Protein AF-A0A931KFH0-F1 (afdb_monomer)

Solvent-accessible surface area (backbone atoms only — not comparable to full-atom values): 10648 Å² total; per-residue (Å²): 113,69,72,59,52,60,48,45,52,54,51,49,54,45,44,49,57,44,17,77,75,34,98,80,42,40,36,33,32,40,60,45,12,66,77,70,76,52,53,40,66,62,36,46,60,45,48,56,56,32,39,77,69,59,47,28,46,70,52,97,61,68,84,91,53,82,85,51,58,78,41,40,30,31,50,40,87,51,63,52,63,64,88,90,62,88,76,62,76,66,31,34,53,80,64,18,35,25,29,63,43,76,80,75,45,82,45,79,34,64,58,85,83,56,81,87,88,73,87,81,73,67,88,70,47,47,72,51,68,49,88,93,70,42,38,34,31,29,44,68,90,54,76,47,91,62,44,64,60,39,36,72,74,58,40,59,75,46,45,54,48,50,55,53,47,41,57,74,75,36,57,69,66,46,49,59,60,66,74,77,112

Foldseek 3Di:
DVVLVVVLVLLLVLQCVVLVPDPNSKDFLLSSCVVVVHDSVSSLVSVVVCVVVQQKDFDPDDPVDRGDRPTIMHGRLCPQADPPDDWDFAWADQNWGFTQGNVRAGDTHHCVVDDDPDPDDDPQWDWDADPVRGITIHHPVQPDPCLNVCVVVPVPVSVVVVVVCCVVRPVVVVVVVVVVD

Secondary structure (DSSP, 8-state):
-HHHHHHHHHHHHHHHHHHHHSTTS-EEHHHHHHHHTS-HHHHHHHHHHHHTTTSEEETT--TTSPP-TT-EEEETTTTT--TT----EEEEETTEEEEE-TTS-EEEE-GGG---S--PPPTT-EEEE-GGG-EEEE-TTT-STTHHHHHHTT-HHHHHHHHHHHHHH-HHHHHHHHS--

Sequence (181 aa):
MLEHIEFQDRILAMARNLSLVSDDECFSSSEVAVNLGITDQEVLCALARLEETDWVVRFESDWSIPATGKTRWVVMEHARLTIGKRYEVLAIENDLYRILDDSDDPVLYDPSCFKIIDDSRPSFWICRTVEDGVLYCEPPEWARDCFFEKYHDGVESVRDQFWKDLRKHYPFTWSERLKQR

Nearest PDB structures (foldseek):
  7wze-assembly1_A  TM=7.779E-01  e=5.166E-02  Bacillus subtilis subsp. subtilis str. 168
  5f7q-assembly1_J  TM=6.133E-01  e=5.166E-02  Listeria monocytogenes EGD-e
  5f7q-assembly1_C  TM=5.531E-01  e=7.453E-02  Listeria monocytogenes EGD-e
  6xjf-assembly3_C  TM=6.007E-01  e=1.460E-01  Pyrococcus furiosus DSM 3638
  8clj-assembly1_A  TM=7.202E-01  e=9.703E-01  Homo sapiens

pLDDT: mean 87.54, std 10.25, range [41.25, 97.75]

Radius of gyration: 18.53 Å; Cα contacts (8 Å, |Δi|>4): 212; chains: 1; bounding box: 38×38×50 Å

Mean predicted aligned error: 10.5 Å

Structure (mmCIF, N/CA/C/O backbone):
data_AF-A0A931KFH0-F1
#
_entry.id   AF-A0A931KFH0-F1
#
loop_
_atom_site.group_PDB
_atom_site.id
_atom_site.type_symbol
_atom_site.label_atom_id
_atom_site.label_alt_id
_atom_site.label_comp_id
_atom_site.label_asym_id
_atom_site.label_entity_id
_atom_site.label_seq_id
_atom_site.pdbx_PDB_ins_code
_atom_site.Cartn_x
_atom_site.Cartn_y
_atom_site.Cartn_z
_atom_site.occupancy
_atom_site.B_iso_or_equiv
_atom_site.auth_seq_id
_atom_site.auth_comp_id
_atom_site.auth_asym_id
_atom_site.auth_atom_id
_atom_site.pdbx_PDB_model_num
ATOM 1 N N . MET A 1 1 ? 11.497 -6.507 24.772 1.00 51.88 1 MET A N 1
ATOM 2 C CA . MET A 1 1 ? 11.405 -5.945 23.405 1.00 51.88 1 MET A CA 1
ATOM 3 C C . MET A 1 1 ? 10.353 -6.688 22.588 1.00 51.88 1 MET A C 1
ATOM 5 O O . MET A 1 1 ? 9.477 -6.024 22.067 1.00 51.88 1 MET A O 1
ATOM 9 N N . LEU A 1 2 ? 10.366 -8.029 22.579 1.00 41.25 2 LEU A N 1
ATOM 10 C CA . LEU A 1 2 ? 9.351 -8.864 21.910 1.00 41.25 2 LEU A CA 1
ATOM 11 C C . LEU A 1 2 ? 7.911 -8.651 22.425 1.00 41.25 2 LEU A C 1
ATOM 13 O O . LEU A 1 2 ? 7.016 -8.452 21.617 1.00 41.25 2 LEU A O 1
ATOM 17 N N . GLU A 1 3 ? 7.693 -8.558 23.745 1.00 58.44 3 GLU A N 1
ATOM 18 C CA . GLU A 1 3 ? 6.344 -8.322 24.312 1.00 58.44 3 GLU A CA 1
ATOM 19 C C . GLU A 1 3 ? 5.706 -6.985 23.888 1.00 58.44 3 GLU A C 1
ATOM 21 O O . GLU A 1 3 ? 4.486 -6.863 23.848 1.00 58.44 3 GLU A O 1
ATOM 26 N N . HIS A 1 4 ? 6.514 -5.966 23.569 1.00 59.88 4 HIS A N 1
ATOM 27 C CA . HIS A 1 4 ? 5.996 -4.658 23.150 1.00 59.88 4 HIS A CA 1
ATOM 28 C C . HIS A 1 4 ? 5.547 -4.644 21.687 1.00 59.88 4 HIS A C 1
ATOM 30 O O . HIS A 1 4 ? 4.589 -3.942 21.372 1.00 59.88 4 HIS A O 1
ATOM 36 N N . ILE A 1 5 ? 6.205 -5.432 20.831 1.00 59.75 5 ILE A N 1
ATOM 37 C CA . ILE A 1 5 ? 5.839 -5.592 19.418 1.00 59.75 5 ILE A CA 1
ATOM 38 C C . ILE A 1 5 ? 4.509 -6.349 19.331 1.00 59.75 5 ILE A C 1
ATOM 40 O O . ILE A 1 5 ? 3.548 -5.824 18.781 1.00 59.75 5 ILE A O 1
ATOM 44 N N . GLU A 1 6 ? 4.387 -7.486 20.028 1.00 74.69 6 GLU A N 1
ATOM 45 C CA . GLU A 1 6 ? 3.126 -8.246 20.082 1.00 74.69 6 GLU A CA 1
ATOM 46 C C . GLU A 1 6 ? 1.957 -7.418 20.646 1.00 74.69 6 GLU A C 1
ATOM 48 O O . GLU A 1 6 ? 0.798 -7.606 20.270 1.00 74.69 6 GLU A O 1
ATOM 53 N N . PHE A 1 7 ? 2.236 -6.482 21.557 1.00 79.44 7 PHE A N 1
ATOM 54 C CA . PHE A 1 7 ? 1.220 -5.590 22.109 1.00 79.44 7 PHE A CA 1
ATOM 55 C C . PHE A 1 7 ? 0.730 -4.548 21.093 1.00 79.44 7 PHE A C 1
ATOM 57 O O . PHE A 1 7 ? -0.479 -4.328 20.983 1.00 79.44 7 PHE A O 1
ATOM 64 N N . GLN A 1 8 ? 1.642 -3.929 20.338 1.00 81.38 8 GLN A N 1
ATOM 65 C CA . GLN A 1 8 ? 1.285 -2.989 19.272 1.00 81.38 8 GLN A CA 1
ATOM 66 C C . GLN A 1 8 ? 0.527 -3.689 18.144 1.00 81.38 8 GLN A C 1
ATOM 68 O O . GLN A 1 8 ? -0.505 -3.174 17.721 1.00 81.38 8 GLN A O 1
ATOM 73 N N . ASP A 1 9 ? 0.949 -4.891 17.751 1.00 80.31 9 ASP A N 1
ATOM 74 C CA . ASP A 1 9 ? 0.279 -5.686 16.718 1.00 80.31 9 ASP A CA 1
ATOM 75 C C . ASP A 1 9 ? -1.162 -6.029 17.107 1.00 80.31 9 ASP A C 1
ATOM 77 O O . ASP A 1 9 ? -2.079 -5.936 16.291 1.00 80.31 9 ASP A O 1
ATOM 81 N N . ARG A 1 10 ? -1.404 -6.369 18.380 1.00 88.19 10 ARG A N 1
ATOM 82 C CA . ARG A 1 10 ? -2.761 -6.626 18.892 1.00 88.19 10 ARG A CA 1
ATOM 83 C C . ARG A 1 10 ? -3.645 -5.383 18.865 1.00 88.19 10 ARG A C 1
ATOM 85 O O . ARG A 1 10 ? -4.828 -5.489 18.537 1.00 88.19 10 ARG A O 1
ATOM 92 N N . ILE A 1 11 ? -3.095 -4.224 19.226 1.00 91.00 11 ILE A N 1
ATOM 93 C CA . ILE A 1 11 ? -3.817 -2.946 19.180 1.00 91.00 11 ILE A CA 1
ATOM 94 C C . ILE A 1 11 ? -4.131 -2.567 17.740 1.00 91.00 11 ILE A C 1
ATOM 96 O O . ILE A 1 11 ? -5.273 -2.228 17.442 1.00 91.00 11 ILE A O 1
ATOM 100 N N . LEU A 1 12 ? -3.152 -2.684 16.849 1.00 86.38 12 LEU A N 1
ATOM 101 C CA . LEU A 1 12 ? -3.308 -2.379 15.439 1.00 86.38 12 LEU A CA 1
ATOM 102 C C . LEU A 1 12 ? -4.321 -3.318 14.773 1.00 86.38 12 LEU A C 1
ATOM 104 O O . LEU A 1 12 ? -5.230 -2.850 14.098 1.00 86.38 12 LEU A O 1
ATOM 108 N N . ALA A 1 13 ? -4.257 -4.6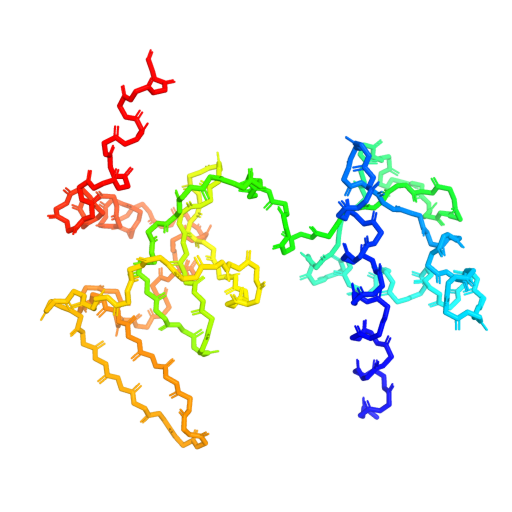27 15.035 1.00 84.00 13 ALA A N 1
ATOM 109 C CA . ALA A 1 13 ? -5.242 -5.587 14.537 1.00 84.00 13 ALA A CA 1
ATOM 110 C C . ALA A 1 13 ? -6.671 -5.253 14.999 1.00 84.00 13 ALA A C 1
ATOM 112 O O . ALA A 1 13 ? -7.621 -5.368 14.224 1.00 84.00 13 ALA A O 1
ATOM 113 N N . MET A 1 14 ? -6.838 -4.805 16.248 1.00 92.06 14 MET A N 1
ATOM 114 C CA . MET A 1 14 ? -8.138 -4.349 16.743 1.00 92.06 14 MET A CA 1
ATOM 115 C C . MET A 1 14 ? -8.583 -3.042 16.080 1.00 92.06 14 MET A C 1
ATOM 117 O O . MET A 1 14 ? -9.735 -2.930 15.670 1.00 92.06 14 MET A O 1
ATOM 121 N N . ALA A 1 15 ? -7.678 -2.074 15.950 1.00 89.12 15 ALA A N 1
ATOM 122 C CA . ALA A 1 15 ? -7.936 -0.809 15.275 1.00 89.12 15 ALA A CA 1
ATOM 123 C C . ALA A 1 15 ? -8.394 -1.027 13.824 1.00 89.12 15 ALA A C 1
ATOM 125 O O . ALA A 1 15 ? -9.409 -0.465 13.426 1.00 89.12 15 ALA A O 1
ATOM 126 N N . ARG A 1 16 ? -7.731 -1.925 13.078 1.00 84.12 16 ARG A N 1
ATOM 127 C CA . ARG A 1 16 ? -8.136 -2.333 11.721 1.00 84.12 16 ARG A CA 1
ATOM 128 C C . ARG A 1 16 ? -9.570 -2.860 11.701 1.00 84.12 16 ARG A C 1
ATOM 130 O O . ARG A 1 16 ? -10.387 -2.395 10.914 1.00 84.12 16 ARG A O 1
ATOM 137 N N . ASN A 1 17 ? -9.904 -3.786 12.603 1.00 83.88 17 ASN A N 1
ATOM 138 C CA . ASN A 1 17 ? -11.257 -4.346 12.684 1.00 83.88 17 ASN A CA 1
ATOM 139 C C . ASN A 1 17 ? -12.317 -3.279 12.980 1.00 83.88 17 ASN A C 1
ATOM 141 O O . ASN A 1 17 ? -13.393 -3.321 12.392 1.00 83.88 17 ASN A O 1
ATOM 145 N N . LEU A 1 18 ? -12.021 -2.337 13.880 1.00 87.50 18 LEU A N 1
ATOM 146 C CA . LEU A 1 18 ? -12.935 -1.249 14.230 1.00 87.50 18 LEU A CA 1
ATOM 147 C C . LEU A 1 18 ? -13.112 -0.257 13.076 1.00 87.50 18 LEU A C 1
ATOM 149 O O . LEU A 1 18 ? -14.245 0.114 12.780 1.00 87.50 18 LEU A O 1
ATOM 153 N N . SER A 1 19 ? -12.029 0.108 12.387 1.00 83.44 19 SER A N 1
ATOM 154 C CA . SER A 1 19 ? -12.088 0.942 11.182 1.00 83.44 19 SER A CA 1
ATOM 155 C C . SER A 1 19 ? -12.941 0.301 10.085 1.00 83.44 19 SER A C 1
ATOM 157 O O . SER A 1 19 ? -13.759 0.986 9.485 1.00 83.44 19 SER A O 1
ATOM 159 N N . LEU A 1 20 ? -12.829 -1.014 9.861 1.00 76.38 20 LEU A N 1
ATOM 160 C CA . LEU A 1 20 ? -13.594 -1.725 8.823 1.00 76.38 20 LEU A CA 1
ATOM 161 C C . LEU A 1 20 ? -15.111 -1.773 9.068 1.00 76.38 20 LEU A C 1
ATOM 163 O O . LEU A 1 20 ? -15.869 -1.998 8.126 1.00 76.38 20 LEU A O 1
ATOM 167 N N . VAL A 1 21 ? -15.560 -1.630 10.318 1.00 78.19 21 VAL A N 1
ATOM 168 C CA . VAL A 1 21 ? -16.990 -1.676 10.678 1.00 78.19 21 VAL A CA 1
ATOM 169 C C . VAL A 1 21 ? -17.589 -0.295 10.941 1.00 78.19 21 VAL A C 1
ATOM 171 O O . VAL A 1 21 ? -18.776 -0.210 11.256 1.00 78.19 21 VAL A O 1
ATOM 174 N N . SER A 1 22 ? -16.789 0.769 10.845 1.00 82.19 22 SER A N 1
ATOM 175 C CA . SER A 1 22 ? -17.228 2.142 11.086 1.00 82.19 22 SER A CA 1
ATOM 176 C C . SER A 1 22 ? -17.577 2.861 9.784 1.00 82.19 22 SER A C 1
ATOM 178 O O . SER A 1 22 ? -16.877 2.712 8.788 1.00 82.19 22 SER A O 1
ATOM 180 N N . ASP A 1 23 ? -18.634 3.678 9.800 1.00 78.62 23 ASP A N 1
ATOM 181 C CA . ASP A 1 23 ? -19.088 4.436 8.622 1.00 78.62 23 ASP A CA 1
ATOM 182 C C . ASP A 1 23 ? -18.090 5.528 8.186 1.00 78.62 23 ASP A C 1
ATOM 184 O O . ASP A 1 23 ? -18.092 5.939 7.028 1.00 78.62 23 ASP A O 1
ATOM 188 N N . ASP A 1 24 ? -17.261 6.021 9.111 1.00 78.69 24 ASP A N 1
ATOM 189 C CA . ASP A 1 24 ? -16.245 7.058 8.882 1.00 78.69 24 ASP A CA 1
ATOM 190 C C . ASP A 1 24 ? -14.811 6.492 8.863 1.00 78.69 24 ASP A C 1
ATOM 192 O O . ASP A 1 24 ? 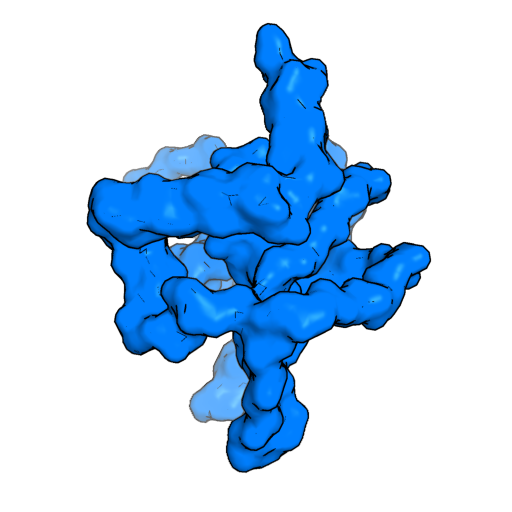-13.849 7.258 8.905 1.00 78.69 24 ASP A O 1
ATOM 196 N N . GLU A 1 25 ? -14.666 5.160 8.84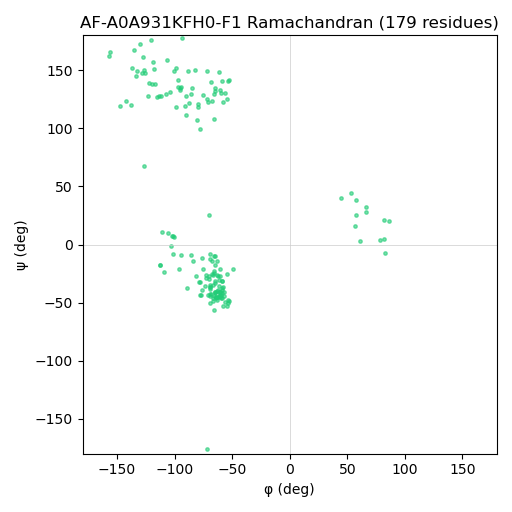0 1.00 83.69 25 GLU A N 1
ATOM 197 C CA . GLU A 1 25 ? -13.388 4.426 8.849 1.00 83.69 25 GLU A CA 1
ATOM 198 C C . GLU A 1 25 ? -12.464 4.761 10.041 1.00 83.69 25 GLU A C 1
ATOM 200 O O . GLU A 1 25 ? -11.278 4.411 10.061 1.00 83.69 25 GLU A O 1
ATOM 205 N N . CYS A 1 26 ? -13.008 5.397 11.082 1.00 89.06 26 CYS A N 1
ATOM 206 C CA . CYS A 1 26 ? -12.260 5.834 12.251 1.00 89.06 26 CYS A CA 1
ATOM 207 C C . CYS A 1 26 ? -12.549 4.962 13.481 1.00 89.06 26 CYS A C 1
ATOM 209 O O . CYS A 1 26 ? -13.607 4.347 13.630 1.00 89.06 26 CYS A O 1
ATOM 211 N N . PHE A 1 27 ? -11.632 4.994 14.443 1.00 92.56 27 PHE A N 1
ATOM 212 C CA . PHE A 1 27 ? -11.793 4.377 15.758 1.00 92.56 27 PHE A CA 1
ATOM 213 C C . PHE A 1 27 ? -11.319 5.323 16.865 1.00 92.56 27 PHE A C 1
ATOM 215 O O . PHE A 1 27 ? -10.672 6.339 16.622 1.00 92.56 27 PHE A O 1
ATOM 222 N N . SER A 1 28 ? -11.648 5.002 18.107 1.00 94.75 28 SER A N 1
ATOM 223 C CA . SER A 1 28 ? -11.141 5.673 19.301 1.00 94.75 28 SER A CA 1
ATOM 224 C C . SER A 1 28 ? -10.360 4.702 20.182 1.00 94.75 28 SER A C 1
ATOM 226 O O . SER A 1 28 ? -10.572 3.486 20.145 1.00 94.75 28 SER A O 1
ATOM 228 N N . SER A 1 29 ? -9.466 5.226 21.023 1.00 94.38 29 SER A N 1
ATOM 229 C CA . SER A 1 29 ? -8.721 4.382 21.966 1.00 94.38 29 SER A CA 1
ATOM 230 C C . SER A 1 29 ? -9.645 3.665 22.952 1.00 94.38 29 SER A C 1
ATOM 232 O O . SER A 1 29 ? -9.364 2.533 23.342 1.00 94.38 29 SER A O 1
ATOM 234 N N . SER A 1 30 ? -10.787 4.273 23.288 1.00 93.75 30 SER A N 1
ATOM 235 C CA . SER A 1 30 ? -11.761 3.685 24.204 1.00 93.75 30 SER A CA 1
ATOM 236 C C . SER A 1 30 ? -12.461 2.468 23.596 1.00 93.75 30 SER A C 1
ATOM 238 O O . SER A 1 30 ? -12.687 1.483 24.296 1.00 93.75 30 SER A O 1
ATOM 240 N N . GLU A 1 31 ? -12.752 2.482 22.294 1.00 94.62 31 GLU A N 1
ATOM 241 C CA . GLU A 1 31 ? -13.326 1.325 21.593 1.00 94.62 31 GLU A CA 1
ATOM 242 C C . GLU A 1 31 ? -12.343 0.149 21.552 1.00 94.62 31 GLU A C 1
ATOM 244 O O . GLU A 1 31 ? -12.718 -0.989 21.850 1.00 94.62 31 GLU A O 1
ATOM 249 N N . VAL A 1 32 ? -11.070 0.420 21.254 1.00 95.25 32 VAL A N 1
ATOM 250 C CA . VAL A 1 32 ? -10.007 -0.597 21.270 1.00 95.25 32 VAL A CA 1
ATOM 251 C C . VAL A 1 32 ? -9.830 -1.170 22.679 1.00 95.25 32 VAL A C 1
ATOM 253 O O . VAL A 1 32 ? -9.772 -2.389 22.847 1.00 95.25 32 VAL A O 1
ATOM 256 N N . ALA A 1 33 ? -9.794 -0.307 23.699 1.00 95.19 33 ALA A N 1
ATOM 257 C CA . ALA A 1 33 ? -9.630 -0.695 25.097 1.00 95.19 33 ALA A CA 1
ATOM 258 C C . ALA A 1 33 ? -10.747 -1.639 25.564 1.00 95.19 33 ALA A C 1
ATOM 260 O O . ALA A 1 33 ? -10.466 -2.690 26.145 1.00 95.19 33 ALA A O 1
ATOM 261 N N . VAL A 1 34 ? -12.005 -1.312 25.240 1.00 95.19 34 VAL A N 1
ATOM 262 C CA . VAL A 1 34 ? -13.174 -2.151 25.551 1.00 95.19 34 VAL A CA 1
ATOM 263 C C . VAL A 1 34 ? -13.068 -3.525 24.889 1.00 95.19 34 VAL A C 1
ATOM 265 O O . VAL A 1 34 ? -13.307 -4.533 25.551 1.00 95.19 34 VAL A O 1
ATOM 268 N N . ASN A 1 35 ? -12.682 -3.585 23.612 1.00 94.06 35 ASN A N 1
ATOM 269 C CA . ASN A 1 35 ? -12.610 -4.853 22.881 1.00 94.06 35 ASN A CA 1
ATOM 270 C C . ASN A 1 35 ? -11.432 -5.739 23.314 1.00 94.06 35 ASN A C 1
ATOM 272 O O . ASN A 1 35 ? -11.521 -6.963 23.231 1.00 94.06 35 ASN A O 1
ATOM 276 N N . LEU A 1 36 ? -10.334 -5.144 23.783 1.00 93.25 36 LEU A N 1
ATOM 277 C CA . LEU A 1 36 ? -9.151 -5.881 24.236 1.00 93.25 36 LEU A CA 1
ATOM 278 C C . LEU A 1 36 ? -9.123 -6.145 25.748 1.00 93.25 36 LEU A C 1
ATOM 280 O O . LEU A 1 36 ? -8.265 -6.901 26.205 1.00 93.25 36 LEU A O 1
ATOM 284 N N . GLY A 1 37 ? -10.041 -5.554 26.521 1.00 94.06 37 GLY A N 1
ATOM 285 C CA . GLY A 1 37 ? -10.075 -5.684 27.979 1.00 94.06 37 GLY A CA 1
ATOM 286 C C . GLY A 1 37 ? -8.876 -5.031 28.676 1.00 94.06 37 GLY A C 1
ATOM 287 O O . GLY A 1 37 ? -8.419 -5.536 29.700 1.00 94.06 37 GLY A O 1
ATOM 288 N N . ILE A 1 38 ? -8.357 -3.938 28.110 1.00 94.69 38 ILE A N 1
ATOM 289 C CA . ILE A 1 38 ? -7.212 -3.163 28.624 1.00 94.69 38 ILE A CA 1
ATOM 290 C C . ILE A 1 38 ? -7.630 -1.717 28.911 1.00 94.69 38 ILE A C 1
ATOM 292 O O . ILE A 1 38 ? -8.774 -1.335 28.663 1.00 94.69 38 ILE A O 1
ATOM 296 N N . THR A 1 39 ? -6.737 -0.898 29.466 1.00 95.38 39 THR A N 1
ATOM 297 C CA . THR A 1 39 ? -7.064 0.498 29.782 1.00 95.38 39 THR A CA 1
ATOM 298 C C . THR A 1 39 ? -6.933 1.421 28.568 1.00 95.38 39 THR A C 1
ATOM 300 O O . THR A 1 39 ? -6.085 1.230 27.698 1.00 95.38 39 THR A O 1
ATOM 303 N N . ASP A 1 40 ? -7.740 2.485 28.543 1.00 93.88 40 ASP A N 1
ATOM 304 C CA . ASP A 1 40 ? -7.671 3.537 27.515 1.00 93.88 40 ASP A CA 1
ATOM 305 C C . ASP A 1 40 ? -6.279 4.194 27.457 1.00 93.88 40 ASP A C 1
ATOM 307 O O . ASP A 1 40 ? -5.758 4.471 26.380 1.00 93.88 40 ASP A O 1
ATOM 311 N N . GLN A 1 41 ? -5.627 4.359 28.614 1.00 93.19 41 GLN A N 1
ATOM 312 C CA . GLN A 1 41 ? -4.279 4.919 28.708 1.00 93.19 41 GLN A CA 1
ATOM 313 C C . GLN A 1 41 ? -3.226 4.023 28.041 1.00 93.19 41 GLN A C 1
ATOM 315 O O . GLN A 1 41 ? -2.327 4.531 27.372 1.00 93.19 41 GLN A O 1
ATOM 320 N N . GLU A 1 42 ? -3.325 2.700 28.206 1.00 93.00 42 GLU A N 1
ATOM 321 C CA . GLU A 1 42 ? -2.424 1.751 27.543 1.00 93.00 42 GLU A CA 1
ATOM 322 C C . GLU A 1 42 ? -2.573 1.816 26.021 1.00 93.00 42 GLU A C 1
ATOM 324 O O . GLU A 1 42 ? -1.566 1.815 25.307 1.00 93.00 42 GLU A O 1
ATOM 329 N N . VAL A 1 43 ? -3.809 1.952 25.530 1.00 95.44 43 VAL A N 1
ATOM 330 C CA . VAL A 1 43 ? -4.081 2.124 24.100 1.00 95.44 43 VAL A CA 1
ATOM 331 C C . VAL A 1 43 ? -3.538 3.455 23.590 1.00 95.44 43 VAL A C 1
ATOM 333 O O . VAL A 1 43 ? -2.815 3.459 22.599 1.00 95.44 43 VAL A O 1
ATOM 336 N N . LEU A 1 44 ? -3.810 4.576 24.266 1.00 94.12 44 LEU A N 1
ATOM 337 C CA . LEU A 1 44 ? -3.292 5.892 23.869 1.00 94.12 44 LEU A CA 1
ATOM 338 C C . LEU A 1 44 ? -1.761 5.910 23.799 1.00 94.12 44 LEU A C 1
ATOM 340 O O . LEU A 1 44 ? -1.194 6.454 22.855 1.00 94.12 44 LEU A O 1
ATOM 344 N N . CYS A 1 45 ? -1.080 5.273 24.756 1.00 91.62 45 CYS A N 1
ATOM 345 C CA . CYS A 1 45 ? 0.376 5.143 24.726 1.00 91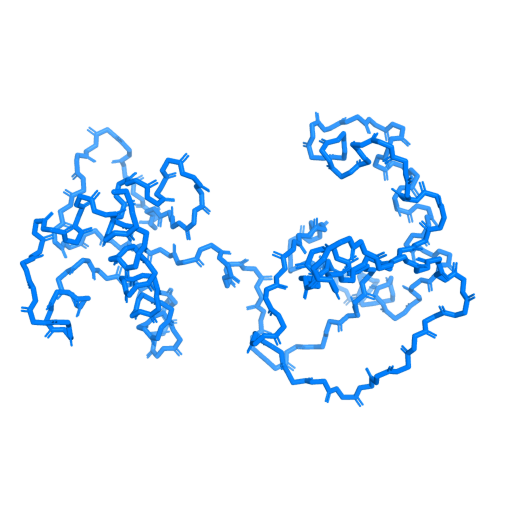.62 45 CYS A CA 1
ATOM 346 C C . CYS A 1 45 ? 0.880 4.300 23.545 1.00 91.62 45 CYS A C 1
ATOM 348 O O . CYS A 1 45 ? 1.995 4.523 23.077 1.00 91.62 45 CYS A O 1
ATOM 350 N N . ALA A 1 46 ? 0.115 3.312 23.081 1.00 91.06 46 ALA A N 1
ATOM 351 C CA . ALA A 1 46 ? 0.467 2.546 21.889 1.00 91.06 46 ALA A CA 1
ATOM 352 C C . ALA A 1 46 ? 0.175 3.325 20.601 1.00 91.06 46 ALA A C 1
ATOM 354 O O . ALA A 1 46 ? 1.034 3.360 19.726 1.00 91.06 46 ALA A O 1
ATOM 355 N N . LEU A 1 47 ? -0.980 3.994 20.512 1.00 91.88 47 LEU A N 1
ATOM 356 C CA . LEU A 1 47 ? -1.366 4.808 19.357 1.00 91.88 47 LEU A CA 1
ATOM 357 C C . LEU A 1 47 ? -0.414 5.981 19.140 1.00 91.88 47 LEU A C 1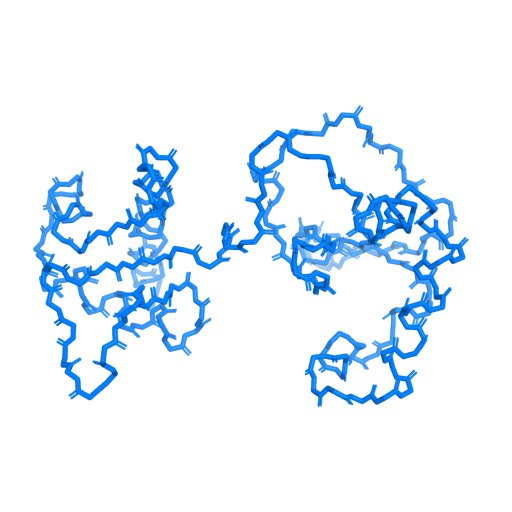
ATOM 359 O O . LEU A 1 47 ? -0.036 6.224 18.008 1.00 91.88 47 LEU A O 1
ATOM 363 N N . ALA A 1 48 ? 0.058 6.639 20.203 1.00 88.88 48 ALA A N 1
ATOM 364 C CA . ALA A 1 48 ? 1.074 7.686 20.081 1.00 88.88 48 ALA A CA 1
ATOM 365 C C . ALA A 1 48 ? 2.376 7.172 19.435 1.00 88.88 48 ALA A C 1
ATOM 367 O O . ALA A 1 48 ? 2.981 7.867 18.630 1.00 88.88 48 ALA A O 1
ATOM 368 N N . ARG A 1 49 ? 2.789 5.934 19.739 1.00 87.12 49 ARG A N 1
ATOM 369 C CA . ARG A 1 49 ? 3.970 5.314 19.111 1.00 87.12 49 ARG A CA 1
ATOM 370 C C . ARG A 1 49 ? 3.710 4.885 17.669 1.00 87.12 49 ARG A C 1
ATOM 372 O O . ARG A 1 49 ? 4.615 4.951 16.855 1.00 87.12 49 ARG A O 1
ATOM 379 N N . LEU A 1 50 ? 2.498 4.414 17.375 1.00 86.19 50 LEU A N 1
ATOM 380 C CA . LEU A 1 50 ? 2.078 4.065 16.014 1.00 86.19 50 LEU A CA 1
ATOM 381 C C . LEU A 1 50 ? 1.915 5.319 15.137 1.00 86.19 50 LEU A C 1
ATOM 383 O O . LEU A 1 50 ? 2.128 5.254 13.935 1.00 86.19 50 LEU A O 1
ATOM 387 N N . GLU A 1 51 ? 1.563 6.457 15.734 1.00 87.75 51 GLU A N 1
ATOM 388 C CA . GLU A 1 51 ? 1.501 7.772 15.089 1.00 87.75 51 GLU A CA 1
ATOM 389 C C . GLU A 1 51 ? 2.893 8.303 14.739 1.00 87.75 51 GLU A C 1
ATOM 391 O O . GLU A 1 51 ? 3.081 8.831 13.651 1.00 87.75 51 GLU A O 1
ATOM 396 N N . GLU A 1 52 ? 3.897 8.093 15.598 1.00 82.19 52 GLU A N 1
ATOM 397 C CA . GLU A 1 52 ? 5.303 8.417 15.289 1.00 82.19 52 GLU A CA 1
ATOM 398 C C . GLU A 1 52 ? 5.849 7.654 14.071 1.00 82.19 52 GLU A C 1
ATOM 400 O O . GLU A 1 52 ? 6.843 8.074 13.478 1.00 82.19 52 GLU A O 1
ATOM 405 N N . THR A 1 53 ? 5.222 6.532 13.711 1.00 75.81 53 THR A N 1
ATOM 406 C CA . THR A 1 53 ? 5.608 5.688 12.577 1.00 75.81 53 THR A CA 1
ATOM 407 C C . THR A 1 53 ? 4.599 5.721 11.426 1.00 75.81 53 THR A C 1
ATOM 409 O O . THR A 1 53 ? 4.713 4.902 10.518 1.00 75.81 53 THR A O 1
ATOM 412 N N . ASP A 1 54 ? 3.625 6.638 11.456 1.00 80.38 54 ASP A N 1
ATOM 413 C CA . ASP A 1 54 ? 2.566 6.794 10.446 1.00 80.38 54 ASP A CA 1
ATOM 414 C C . ASP A 1 54 ? 1.693 5.540 10.223 1.00 80.38 54 ASP A C 1
ATOM 416 O O . ASP A 1 54 ? 1.093 5.365 9.167 1.00 80.38 54 ASP A O 1
ATOM 420 N N . TRP A 1 55 ? 1.566 4.657 11.217 1.00 81.12 55 TRP A N 1
ATOM 421 C CA . TRP A 1 55 ? 0.644 3.508 11.157 1.00 81.12 55 TRP A CA 1
ATOM 422 C C . TRP A 1 55 ? -0.790 3.899 11.502 1.00 81.12 55 TRP A C 1
ATOM 424 O O . TRP A 1 55 ? -1.748 3.272 11.045 1.00 81.12 55 TRP A O 1
ATOM 434 N N . VAL A 1 56 ? -0.946 4.947 12.307 1.00 87.38 56 VAL A N 1
ATOM 435 C CA . VAL A 1 56 ? -2.231 5.577 12.605 1.00 87.38 56 VAL A CA 1
ATOM 436 C C . VAL A 1 56 ? -2.079 7.089 12.569 1.00 87.38 56 VAL A C 1
ATOM 438 O O . VAL A 1 56 ? -1.015 7.611 12.881 1.00 87.38 56 VAL A O 1
ATOM 441 N N . VAL A 1 57 ? -3.151 7.804 12.250 1.00 87.69 57 VAL A N 1
ATOM 442 C CA . VAL A 1 57 ? -3.183 9.271 12.330 1.00 87.69 57 VAL A CA 1
ATOM 443 C C . VAL A 1 57 ? -4.444 9.734 13.030 1.00 87.69 57 VAL A C 1
ATOM 445 O O . VAL A 1 57 ? -5.492 9.093 12.932 1.00 87.69 57 VAL A O 1
ATOM 448 N N . ARG A 1 58 ? -4.372 10.869 13.725 1.00 89.25 58 ARG A N 1
ATOM 449 C CA . ARG A 1 58 ? -5.567 11.506 14.280 1.00 89.25 58 ARG A CA 1
ATOM 450 C C . ARG A 1 58 ? -6.405 12.131 13.168 1.00 89.25 58 ARG A C 1
ATOM 452 O O . ARG A 1 58 ? -5.930 12.980 12.414 1.00 89.25 58 ARG A O 1
ATOM 459 N N . PHE A 1 59 ? -7.673 11.748 13.111 1.00 83.38 59 PHE A N 1
ATOM 460 C CA . PHE A 1 59 ? -8.651 12.288 12.178 1.00 83.38 59 PHE A CA 1
ATOM 461 C C . PHE A 1 59 ? -9.099 13.688 12.613 1.00 83.38 59 PHE A C 1
ATOM 463 O O . PHE A 1 59 ? -9.482 13.878 13.768 1.00 83.38 59 PHE A O 1
ATOM 470 N N . GLU A 1 60 ? -9.033 14.659 11.693 1.00 72.00 60 GLU A N 1
ATOM 471 C CA . GLU A 1 60 ? -9.503 16.048 11.873 1.00 72.00 60 GLU A CA 1
ATOM 472 C C . GLU A 1 60 ? -9.109 16.692 13.220 1.00 72.00 60 GLU A C 1
ATOM 474 O O . GLU A 1 60 ? -9.896 17.396 13.855 1.00 72.00 60 GLU A O 1
ATOM 479 N N . SER A 1 61 ? -7.883 16.439 13.690 1.00 73.06 61 SER A N 1
ATOM 480 C CA . SER A 1 61 ? -7.465 16.870 15.027 1.00 73.06 61 SER A CA 1
ATOM 481 C C . SER A 1 61 ? -6.608 18.135 15.035 1.00 73.06 61 SER A C 1
ATOM 483 O O . SER A 1 61 ? -5.815 18.388 14.127 1.00 73.06 61 SER A O 1
ATOM 485 N N . ASP A 1 62 ? -6.738 18.906 16.116 1.00 79.94 62 ASP A N 1
ATOM 486 C CA . ASP A 1 62 ? -5.774 19.935 16.488 1.00 79.94 62 ASP A CA 1
ATOM 487 C C . ASP A 1 62 ? -4.575 19.279 17.191 1.00 79.94 62 ASP A C 1
ATOM 489 O O . ASP A 1 62 ? -4.657 18.847 18.343 1.00 79.94 62 ASP A O 1
ATOM 493 N N . TRP A 1 63 ? -3.448 19.223 16.483 1.00 74.31 63 TRP A N 1
ATOM 494 C CA . TRP A 1 63 ? -2.194 18.611 16.930 1.00 74.31 63 TRP A CA 1
ATOM 495 C C . TRP A 1 63 ? -1.564 19.292 18.152 1.00 74.31 63 TRP A C 1
ATOM 497 O O . TRP A 1 63 ? -0.679 18.717 18.784 1.00 74.31 63 TRP A O 1
ATOM 507 N N . SER A 1 64 ? -2.020 20.497 18.515 1.00 78.88 64 SER A N 1
ATOM 508 C CA . SER A 1 64 ? -1.596 21.170 19.746 1.00 78.88 64 SER A CA 1
ATOM 509 C C . SER A 1 64 ? -2.253 20.592 21.008 1.00 78.88 64 SER A C 1
ATOM 511 O O . SER A 1 64 ? -1.811 20.885 22.123 1.00 78.88 64 SER A O 1
ATOM 513 N N . ILE A 1 65 ? -3.278 19.745 20.850 1.00 81.50 65 ILE A N 1
ATOM 514 C CA . ILE A 1 65 ? -4.032 19.135 21.944 1.00 81.50 65 ILE A CA 1
ATOM 515 C C . ILE A 1 65 ? -3.605 17.664 22.114 1.00 81.50 65 ILE A C 1
ATOM 517 O O . ILE A 1 65 ? -3.564 16.908 21.138 1.00 81.50 65 ILE A O 1
ATOM 521 N N . PRO A 1 66 ? -3.302 17.206 23.346 1.00 85.56 66 PRO A N 1
ATOM 522 C CA . PRO A 1 66 ? -3.053 15.792 23.608 1.00 85.56 66 PRO A CA 1
ATOM 523 C C . PRO A 1 66 ? -4.255 14.923 23.224 1.00 85.56 66 PRO A C 1
ATOM 525 O O . PRO A 1 66 ? -5.403 15.289 23.485 1.00 85.56 66 PRO A O 1
ATOM 528 N N . ALA A 1 67 ? -3.993 13.750 22.645 1.00 85.56 67 ALA A N 1
ATOM 529 C CA . ALA A 1 67 ? -5.051 12.797 22.351 1.00 85.56 67 ALA A CA 1
ATOM 530 C C . ALA A 1 67 ? -5.757 12.328 23.632 1.00 85.56 67 ALA A C 1
ATOM 532 O O . ALA A 1 67 ? -5.164 12.230 24.707 1.00 85.56 67 ALA A O 1
ATOM 533 N N . THR A 1 68 ? -7.042 12.025 23.498 1.00 87.81 68 THR A N 1
ATOM 534 C CA . THR A 1 68 ? -7.908 11.551 24.581 1.00 87.81 68 THR A CA 1
ATOM 535 C C . THR A 1 68 ? -8.653 10.299 24.135 1.00 87.81 68 THR A C 1
ATOM 537 O O . THR A 1 68 ? -8.682 9.993 22.943 1.00 87.81 68 THR A O 1
ATOM 540 N N . GLY A 1 69 ? -9.369 9.656 25.062 1.00 82.06 69 GLY A N 1
ATOM 541 C CA . GLY A 1 69 ? -10.277 8.541 24.777 1.00 82.06 69 GLY A CA 1
ATOM 542 C C . GLY A 1 69 ? -11.279 8.770 23.639 1.00 82.06 69 GLY A C 1
ATOM 543 O O . GLY A 1 69 ? -11.797 7.817 23.069 1.00 82.06 69 GLY A O 1
ATOM 544 N N . LYS A 1 70 ? -11.560 10.035 23.299 1.00 84.75 70 LYS A N 1
ATOM 545 C CA . LYS A 1 70 ? -12.509 10.441 22.251 1.00 84.75 70 LYS A CA 1
ATOM 546 C C . LYS A 1 70 ? -11.851 10.850 20.938 1.00 84.75 70 LYS A C 1
ATOM 548 O O . LYS A 1 70 ? -12.565 11.116 19.975 1.00 84.75 70 LYS A O 1
ATOM 553 N N . THR A 1 71 ? -10.526 10.970 20.906 1.00 90.31 71 THR A N 1
ATOM 554 C CA . THR A 1 71 ? -9.806 11.296 19.676 1.00 90.31 71 THR A CA 1
ATOM 555 C C . THR A 1 71 ? -10.103 10.217 18.642 1.00 90.31 71 THR A C 1
ATOM 557 O O . THR A 1 71 ? -10.038 9.028 18.957 1.00 90.31 71 THR A O 1
ATOM 560 N N . ARG A 1 72 ? -10.480 10.644 17.434 1.00 92.00 72 ARG A N 1
ATOM 561 C CA . ARG A 1 72 ? -10.704 9.751 16.300 1.00 92.00 72 ARG A CA 1
ATOM 562 C C . ARG A 1 72 ? -9.367 9.490 15.622 1.00 92.00 72 ARG A C 1
ATOM 564 O O . ARG A 1 72 ? -8.580 10.413 15.426 1.00 92.00 72 ARG A O 1
ATOM 571 N N . TRP A 1 73 ? -9.119 8.233 15.304 1.00 91.00 73 TRP A N 1
ATOM 572 C CA . TRP A 1 73 ? -7.901 7.733 14.690 1.00 91.00 73 TRP A CA 1
ATOM 573 C C . TRP A 1 73 ? -8.261 6.962 13.426 1.00 91.00 73 TRP A C 1
ATOM 575 O O . TRP A 1 73 ? -9.303 6.312 13.385 1.00 91.00 73 TRP A O 1
ATOM 585 N N . VAL A 1 74 ? -7.383 7.001 12.432 1.00 86.31 74 VAL A N 1
ATOM 586 C CA . VAL A 1 74 ? -7.470 6.200 11.205 1.00 86.31 74 VAL A CA 1
ATOM 587 C C . VAL A 1 74 ? -6.265 5.279 11.156 1.00 86.31 74 VAL A C 1
ATOM 589 O O . VAL A 1 74 ? -5.159 5.720 11.467 1.00 86.31 74 VAL A O 1
ATOM 592 N N . VAL A 1 75 ? -6.458 4.018 10.764 1.00 85.00 75 VAL A N 1
ATOM 593 C CA . VAL A 1 75 ? -5.339 3.126 10.432 1.00 85.00 75 VAL A CA 1
ATOM 594 C C . VAL A 1 75 ? -4.849 3.446 9.023 1.00 85.00 75 VAL A C 1
ATOM 596 O O . VAL A 1 75 ? -5.599 3.336 8.054 1.00 85.00 75 VAL A O 1
ATOM 599 N N . MET A 1 76 ? -3.580 3.823 8.900 1.00 74.44 76 MET A N 1
ATOM 600 C CA . MET A 1 76 ? -3.004 4.288 7.635 1.00 74.44 76 MET A CA 1
ATOM 601 C C . MET A 1 76 ? -2.855 3.180 6.594 1.00 74.44 76 MET A C 1
ATOM 603 O O . MET A 1 76 ? -2.970 3.450 5.405 1.00 74.44 76 MET A O 1
ATOM 607 N N . GLU A 1 77 ? -2.708 1.924 7.015 1.00 64.19 77 GLU A N 1
ATOM 608 C CA . GLU A 1 77 ? -2.640 0.768 6.105 1.00 64.19 77 GLU A CA 1
ATOM 609 C C . GLU A 1 77 ? -3.939 0.500 5.333 1.00 64.19 77 GLU A C 1
ATOM 611 O O . GLU A 1 77 ? -3.959 -0.328 4.428 1.00 64.19 77 GLU A O 1
ATOM 616 N N . HIS A 1 78 ? -5.036 1.171 5.682 1.00 57.00 78 HIS A N 1
ATOM 617 C CA . HIS A 1 78 ? -6.271 1.167 4.895 1.00 57.00 78 HIS A CA 1
ATOM 618 C C . HIS A 1 78 ? -6.573 2.530 4.288 1.00 57.00 78 HIS A C 1
ATOM 620 O O . HIS A 1 78 ? -7.364 2.620 3.347 1.00 57.00 78 HIS A O 1
ATOM 626 N N . ALA A 1 79 ? -5.948 3.588 4.809 1.00 61.69 79 ALA A N 1
ATOM 627 C CA . ALA A 1 79 ? -6.160 4.923 4.306 1.00 61.69 79 ALA A CA 1
ATOM 628 C C . ALA A 1 79 ? -5.795 4.929 2.820 1.00 61.69 79 ALA A C 1
ATOM 630 O O . ALA A 1 79 ? -4.672 4.599 2.440 1.00 61.69 79 A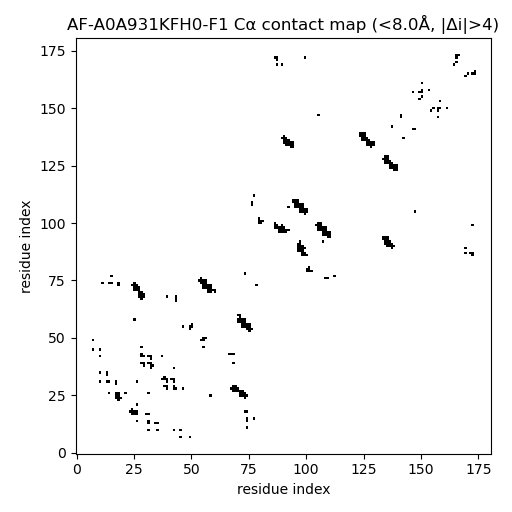LA A O 1
ATOM 631 N N . ARG A 1 80 ? -6.774 5.322 1.997 1.00 77.88 80 ARG A N 1
ATOM 632 C CA . ARG A 1 80 ? -6.683 5.449 0.532 1.00 77.88 80 ARG A CA 1
ATOM 633 C C . ARG A 1 80 ? -6.863 4.145 -0.252 1.00 77.88 80 ARG A C 1
ATOM 635 O O . ARG A 1 80 ? -6.499 4.104 -1.425 1.00 77.88 80 ARG A O 1
ATOM 642 N N . LEU A 1 81 ? -7.488 3.122 0.339 1.00 83.19 81 LEU A N 1
ATOM 643 C CA . LEU A 1 81 ? -8.065 2.000 -0.408 1.00 83.19 81 LEU A CA 1
ATOM 644 C C . LEU A 1 81 ? -9.593 1.968 -0.298 1.00 83.19 81 LEU A C 1
ATOM 646 O O . LEU A 1 81 ? -10.156 1.909 0.786 1.00 83.19 81 LEU A O 1
ATOM 650 N N . THR A 1 82 ? -10.270 1.906 -1.439 1.00 83.12 82 THR A N 1
ATOM 651 C CA . THR A 1 82 ? -11.718 1.743 -1.547 1.00 83.12 82 THR A CA 1
ATOM 652 C C . THR A 1 82 ? -12.082 0.258 -1.549 1.00 83.12 82 THR A C 1
ATOM 654 O O . THR A 1 82 ? -11.697 -0.495 -2.452 1.00 83.12 82 THR A O 1
ATOM 657 N N . ILE A 1 83 ? -12.909 -0.173 -0.591 1.00 81.19 83 ILE A N 1
ATOM 658 C CA . ILE A 1 83 ? -13.430 -1.547 -0.537 1.00 81.19 83 ILE A CA 1
ATOM 659 C C . ILE A 1 83 ? -14.150 -1.905 -1.847 1.00 81.19 83 ILE A C 1
ATOM 661 O O . ILE A 1 83 ? -15.018 -1.187 -2.340 1.00 81.19 83 ILE A O 1
ATOM 665 N N . GLY A 1 84 ? -13.795 -3.060 -2.414 1.00 84.38 84 GLY A N 1
ATOM 666 C CA . GLY A 1 84 ? -14.386 -3.576 -3.651 1.00 84.38 84 GLY A CA 1
ATOM 667 C C . GLY A 1 84 ? -13.790 -2.997 -4.939 1.00 84.38 84 GLY A C 1
ATOM 668 O O . GLY A 1 84 ? -14.087 -3.518 -6.020 1.00 84.38 84 GLY A O 1
ATOM 669 N N . LYS A 1 85 ? -12.918 -1.983 -4.854 1.00 88.75 85 LYS A N 1
ATOM 670 C CA . LYS A 1 85 ? -12.124 -1.518 -5.995 1.00 88.75 85 LYS A CA 1
ATOM 671 C C . LYS A 1 85 ? -11.034 -2.540 -6.331 1.00 88.75 85 LYS A C 1
ATOM 673 O O . LYS A 1 85 ? -10.558 -3.289 -5.481 1.00 88.75 85 LYS A O 1
ATOM 678 N N . ARG A 1 86 ? -10.674 -2.609 -7.614 1.00 92.56 86 ARG A N 1
ATOM 679 C CA . ARG A 1 86 ? -9.600 -3.479 -8.108 1.00 92.56 86 ARG A CA 1
ATOM 680 C C . ARG A 1 86 ? -8.306 -2.686 -8.194 1.00 92.56 86 ARG A C 1
ATOM 682 O O . ARG A 1 86 ? -8.298 -1.606 -8.781 1.00 92.56 86 ARG A O 1
ATOM 689 N N . TYR 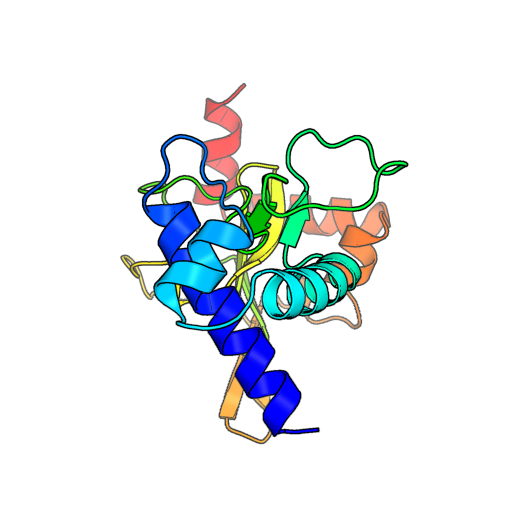A 1 87 ? -7.235 -3.276 -7.682 1.00 93.25 87 TYR A N 1
ATOM 690 C CA . TYR A 1 87 ? -5.884 -2.733 -7.730 1.00 93.25 87 TYR A CA 1
ATOM 691 C C . TYR A 1 87 ? -4.983 -3.704 -8.490 1.00 93.25 87 TYR A C 1
ATOM 693 O O . TYR A 1 87 ? -5.099 -4.919 -8.333 1.00 93.25 87 TYR A O 1
ATOM 701 N N . GLU A 1 88 ? -4.115 -3.169 -9.342 1.00 95.12 88 GLU A N 1
ATOM 702 C CA . GLU A 1 88 ? -3.065 -3.939 -10.009 1.00 95.12 88 GLU A CA 1
ATOM 703 C C . GLU A 1 88 ? -1.821 -3.903 -9.119 1.00 95.12 88 GLU A C 1
ATOM 705 O O . GLU A 1 88 ? -1.385 -2.824 -8.709 1.00 95.12 88 GLU A O 1
ATOM 710 N N . VAL A 1 89 ? -1.252 -5.070 -8.812 1.00 96.31 89 VAL A N 1
ATOM 711 C CA . VAL A 1 89 ? 0.014 -5.145 -8.075 1.00 96.31 89 VAL A CA 1
ATOM 712 C C . VAL A 1 89 ? 1.134 -4.675 -8.993 1.00 96.31 89 VAL A C 1
ATOM 714 O O . VAL A 1 89 ? 1.329 -5.216 -10.081 1.00 96.31 89 VAL A O 1
ATOM 717 N N . LEU A 1 90 ? 1.863 -3.650 -8.559 1.00 97.25 90 LEU A N 1
ATOM 718 C CA . LEU A 1 90 ? 2.956 -3.050 -9.311 1.00 97.25 90 LEU A CA 1
ATOM 719 C C . LEU A 1 90 ? 4.294 -3.727 -9.008 1.00 97.25 90 LEU A C 1
ATOM 721 O O . LEU A 1 90 ? 5.106 -3.894 -9.916 1.00 97.25 90 LEU A O 1
ATOM 725 N N . ALA A 1 91 ? 4.516 -4.124 -7.759 1.00 97.31 91 ALA A N 1
ATOM 726 C CA . ALA A 1 91 ? 5.689 -4.868 -7.313 1.00 97.31 91 ALA A CA 1
ATOM 727 C C . ALA A 1 91 ? 5.364 -5.652 -6.030 1.00 97.31 91 ALA A C 1
ATOM 729 O O . ALA A 1 91 ? 4.357 -5.389 -5.372 1.00 97.31 91 ALA A O 1
ATOM 730 N N . ILE A 1 92 ? 6.228 -6.597 -5.676 1.00 96.81 92 ILE A N 1
ATOM 731 C CA . ILE A 1 92 ? 6.246 -7.293 -4.391 1.00 96.81 92 ILE A CA 1
ATOM 732 C C . ILE A 1 92 ? 7.551 -6.923 -3.697 1.00 96.81 92 ILE A C 1
ATOM 734 O O . ILE A 1 92 ? 8.621 -7.081 -4.286 1.00 96.81 92 ILE A O 1
ATOM 738 N N . GLU A 1 93 ? 7.461 -6.450 -2.462 1.00 94.25 93 GLU A N 1
ATOM 739 C CA . GLU A 1 93 ? 8.612 -6.067 -1.653 1.00 94.25 93 GLU A CA 1
ATOM 740 C C . GLU A 1 93 ? 8.407 -6.565 -0.230 1.00 94.25 93 GLU A C 1
ATOM 742 O O . GLU A 1 93 ? 7.436 -6.189 0.420 1.00 94.25 93 GLU A O 1
ATOM 747 N N . ASN A 1 94 ? 9.310 -7.421 0.247 1.00 92.62 94 ASN A N 1
ATOM 748 C CA . ASN A 1 94 ? 9.178 -8.050 1.558 1.00 92.62 94 ASN A CA 1
ATOM 749 C C . ASN A 1 94 ? 7.815 -8.752 1.750 1.00 92.62 94 ASN A C 1
ATOM 751 O O . ASN A 1 94 ? 7.144 -8.550 2.757 1.00 92.62 94 ASN A O 1
ATOM 755 N N . ASP A 1 95 ? 7.371 -9.498 0.732 1.00 92.75 95 ASP A N 1
ATOM 756 C CA . ASP A 1 95 ? 6.046 -10.142 0.656 1.00 92.75 95 ASP A CA 1
ATOM 757 C C . ASP A 1 95 ? 4.826 -9.191 0.697 1.00 92.75 95 ASP A C 1
ATOM 759 O O . ASP A 1 95 ? 3.686 -9.649 0.605 1.00 92.75 95 ASP A O 1
ATOM 763 N N . LEU A 1 96 ? 5.038 -7.871 0.741 1.00 92.44 96 LEU A N 1
ATOM 764 C CA . LEU A 1 96 ? 3.991 -6.854 0.645 1.00 92.44 96 LEU A CA 1
ATOM 765 C C . LEU A 1 96 ? 3.716 -6.486 -0.813 1.00 92.44 96 LEU A C 1
ATOM 767 O O . LEU A 1 96 ? 4.608 -6.507 -1.663 1.00 92.44 96 LEU A O 1
ATOM 771 N N . TYR A 1 97 ? 2.477 -6.104 -1.108 1.00 95.25 97 TYR A N 1
ATOM 772 C CA . TYR A 1 97 ? 2.081 -5.642 -2.433 1.00 95.25 97 TYR A CA 1
ATOM 773 C C . TYR A 1 97 ? 2.245 -4.139 -2.545 1.00 95.25 97 TYR A C 1
ATOM 775 O O . TYR A 1 97 ? 1.566 -3.375 -1.864 1.00 95.25 97 TYR A O 1
ATOM 783 N N . ARG A 1 98 ? 3.097 -3.705 -3.473 1.00 95.56 98 ARG A N 1
ATOM 784 C CA . ARG A 1 98 ? 3.113 -2.314 -3.902 1.00 95.56 98 ARG A CA 1
ATOM 785 C C . ARG A 1 98 ? 1.982 -2.087 -4.883 1.00 95.56 98 ARG A C 1
ATOM 787 O O . ARG A 1 98 ? 1.976 -2.677 -5.964 1.00 95.56 98 ARG A O 1
ATOM 794 N N . ILE A 1 99 ? 1.057 -1.210 -4.534 1.00 94.38 99 ILE A N 1
ATOM 795 C CA . ILE A 1 99 ? -0.038 -0.787 -5.406 1.00 94.38 99 ILE A CA 1
ATOM 796 C C . ILE A 1 99 ? -0.067 0.730 -5.490 1.00 94.38 99 ILE A C 1
ATOM 798 O O . ILE A 1 99 ? 0.510 1.420 -4.656 1.00 94.38 99 ILE A O 1
ATOM 802 N N . LEU A 1 100 ? -0.739 1.240 -6.514 1.00 93.75 100 LEU A N 1
ATOM 803 C CA . LEU A 1 100 ? -1.052 2.657 -6.610 1.00 93.75 100 LEU A CA 1
ATOM 804 C C . LEU A 1 100 ? -2.408 2.887 -5.943 1.00 93.75 100 LEU A C 1
ATOM 806 O O . LEU A 1 100 ? -3.422 2.392 -6.448 1.00 93.75 100 LEU A O 1
ATOM 810 N N . ASP A 1 101 ? -2.400 3.579 -4.810 1.00 90.25 101 ASP A N 1
ATOM 811 C CA . ASP A 1 101 ? -3.584 3.803 -3.981 1.00 90.25 101 ASP A CA 1
ATOM 812 C C . ASP A 1 101 ? -4.576 4.802 -4.623 1.00 90.25 101 ASP A C 1
ATOM 814 O O . ASP A 1 101 ? -4.408 5.262 -5.761 1.00 90.25 101 ASP A O 1
ATOM 818 N N . ASP A 1 102 ? -5.651 5.139 -3.910 1.00 87.50 102 ASP A N 1
ATOM 819 C CA . ASP A 1 102 ? -6.676 6.078 -4.383 1.00 87.50 102 ASP A CA 1
ATOM 820 C C . ASP A 1 102 ? -6.195 7.535 -4.468 1.00 87.50 102 ASP A C 1
ATOM 822 O O . ASP A 1 102 ? -6.901 8.376 -5.024 1.00 87.50 102 ASP A O 1
ATOM 826 N N . SER A 1 103 ? -5.000 7.834 -3.958 1.00 85.00 103 SER A N 1
ATOM 827 C CA . SER A 1 103 ? -4.348 9.142 -4.038 1.00 85.00 103 SER A CA 1
ATOM 828 C C . SER A 1 103 ? -3.259 9.231 -5.106 1.00 85.00 103 SER A C 1
ATOM 830 O O . SER A 1 103 ? -2.577 10.253 -5.186 1.00 85.00 103 SER A O 1
ATOM 832 N N . ASP A 1 104 ? -3.115 8.192 -5.933 1.00 89.75 104 ASP A N 1
ATOM 833 C CA . ASP A 1 104 ? -2.047 8.074 -6.924 1.00 89.75 104 ASP A CA 1
ATOM 834 C C . ASP A 1 104 ? -0.633 7.943 -6.319 1.00 89.75 104 ASP A C 1
ATOM 836 O O . ASP A 1 104 ? 0.354 8.287 -6.978 1.00 89.75 104 ASP A O 1
ATOM 840 N N . ASP A 1 105 ? -0.510 7.384 -5.108 1.00 90.56 105 ASP A N 1
ATOM 841 C CA . ASP A 1 105 ? 0.781 7.130 -4.453 1.00 90.56 105 ASP A CA 1
ATOM 842 C C . ASP A 1 105 ? 1.141 5.623 -4.417 1.00 90.56 105 ASP A C 1
ATOM 844 O O . ASP A 1 105 ? 0.287 4.791 -4.089 1.00 90.56 105 ASP A O 1
ATOM 848 N N . PRO A 1 106 ? 2.358 5.211 -4.841 1.00 93.94 106 PRO A N 1
ATOM 849 C CA . PRO A 1 106 ? 2.783 3.816 -4.812 1.00 93.94 106 PRO A CA 1
ATOM 850 C C . PRO A 1 106 ? 3.201 3.394 -3.397 1.00 93.94 106 PRO A C 1
ATOM 852 O O . PRO A 1 106 ? 4.342 3.614 -2.981 1.00 93.94 106 PRO A O 1
ATOM 855 N N . VAL A 1 107 ? 2.305 2.715 -2.687 1.00 90.50 107 VAL A N 1
ATOM 856 C CA . VAL A 1 107 ? 2.458 2.329 -1.274 1.00 90.50 107 VAL A CA 1
ATOM 857 C C . VAL A 1 107 ? 2.453 0.803 -1.126 1.00 90.50 107 VAL A C 1
ATOM 859 O O . VAL A 1 107 ? 1.887 0.091 -1.959 1.00 90.50 107 VAL A O 1
ATOM 862 N N . LEU A 1 108 ? 3.136 0.296 -0.094 1.00 90.75 108 LEU A N 1
ATOM 863 C CA . LEU A 1 108 ? 3.141 -1.122 0.272 1.00 90.75 108 LEU A CA 1
ATOM 864 C C . LEU A 1 108 ? 1.946 -1.442 1.168 1.00 90.75 108 LEU A C 1
ATOM 866 O O . LEU A 1 108 ? 1.740 -0.787 2.184 1.00 90.75 108 LEU A O 1
ATOM 870 N N . TYR A 1 109 ? 1.209 -2.486 0.810 1.00 88.31 109 TYR A N 1
ATO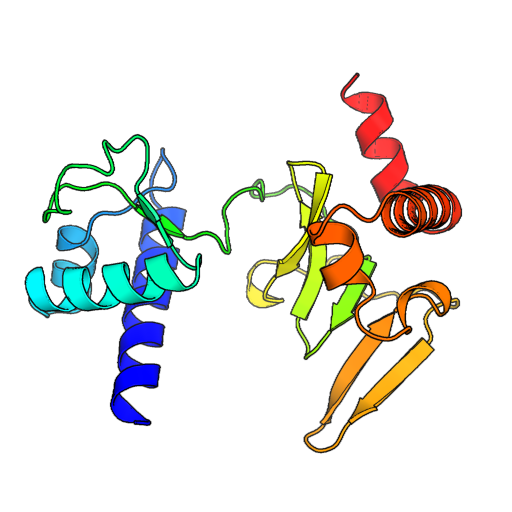M 871 C CA . TYR A 1 109 ? 0.077 -2.991 1.571 1.00 88.31 109 TYR A CA 1
ATOM 872 C C . TYR A 1 109 ? 0.214 -4.490 1.815 1.00 88.31 109 TYR A C 1
ATOM 874 O O . TYR A 1 109 ? 0.730 -5.236 0.977 1.00 88.31 109 TYR A O 1
ATOM 882 N N . ASP A 1 110 ? -0.292 -4.937 2.961 1.00 88.12 110 ASP A N 1
ATOM 883 C CA . ASP A 1 110 ? -0.341 -6.353 3.301 1.00 88.12 110 ASP A CA 1
ATOM 884 C C . ASP A 1 110 ? -1.284 -7.110 2.338 1.00 88.12 110 ASP A C 1
ATOM 886 O O . ASP A 1 110 ? -2.399 -6.640 2.070 1.00 88.12 110 ASP A O 1
ATOM 890 N N . PRO A 1 111 ? -0.890 -8.288 1.812 1.00 89.69 111 PRO A N 1
ATOM 891 C CA . PRO A 1 111 ? -1.749 -9.098 0.949 1.00 89.69 111 PRO A CA 1
ATOM 892 C C . PRO A 1 111 ? -3.122 -9.438 1.554 1.00 89.69 111 PRO A C 1
ATOM 894 O O . PRO A 1 111 ? -4.076 -9.649 0.805 1.00 89.69 111 PRO A O 1
ATOM 897 N N . SER A 1 112 ? -3.254 -9.466 2.886 1.00 84.88 112 SER A N 1
ATOM 898 C CA . SER A 1 112 ? -4.518 -9.713 3.596 1.00 84.88 112 SER A CA 1
ATOM 899 C C . SER A 1 112 ? -5.582 -8.632 3.378 1.00 84.88 112 SER A C 1
ATOM 901 O O . SER A 1 112 ? -6.769 -8.914 3.554 1.00 84.88 112 SER A O 1
ATOM 903 N N . CYS A 1 113 ? -5.201 -7.438 2.909 1.00 84.31 113 CYS A N 1
ATOM 904 C CA . CYS A 1 113 ? -6.142 -6.400 2.486 1.00 84.31 113 CYS A CA 1
ATOM 905 C C . CYS A 1 113 ? -6.894 -6.764 1.193 1.00 84.31 113 CYS A C 1
ATOM 907 O O . CYS A 1 113 ? -7.869 -6.097 0.838 1.00 84.31 113 CYS A O 1
ATOM 909 N N . PHE A 1 114 ? -6.468 -7.808 0.471 1.00 90.50 114 PHE A N 1
ATOM 910 C CA . PHE A 1 114 ? -6.953 -8.095 -0.873 1.00 90.50 114 PHE A CA 1
ATOM 911 C C . PHE A 1 114 ? -7.470 -9.519 -1.040 1.00 90.50 114 PHE A C 1
ATOM 913 O O . PHE A 1 114 ? -6.983 -10.496 -0.476 1.00 90.50 114 PHE A O 1
ATOM 920 N N . LYS A 1 115 ? -8.437 -9.644 -1.947 1.00 94.31 115 LYS A N 1
ATOM 921 C CA . LYS A 1 115 ? -8.779 -10.914 -2.576 1.00 94.31 115 LYS A CA 1
ATOM 922 C C . LYS A 1 115 ? -8.110 -10.972 -3.945 1.00 94.31 115 LYS A C 1
ATOM 924 O O . LYS A 1 115 ? -8.455 -10.184 -4.823 1.00 94.31 115 LYS A O 1
ATOM 929 N N . ILE A 1 116 ? -7.218 -11.940 -4.144 1.00 95.19 116 ILE A N 1
ATOM 930 C CA . ILE A 1 116 ? -6.579 -12.174 -5.444 1.00 95.19 116 ILE A CA 1
ATOM 931 C C . ILE A 1 116 ? -7.637 -12.674 -6.436 1.00 95.19 116 ILE A C 1
ATOM 933 O O . ILE A 1 116 ? -8.331 -13.662 -6.183 1.00 95.19 116 ILE A O 1
ATOM 937 N N . ILE A 1 117 ? -7.783 -11.963 -7.555 1.00 94.94 117 ILE A N 1
ATOM 938 C CA . ILE A 1 117 ? -8.693 -12.321 -8.658 1.00 94.94 117 ILE A CA 1
ATOM 939 C C . ILE A 1 117 ? -7.950 -12.712 -9.942 1.00 94.94 117 ILE A C 1
ATOM 941 O O . ILE A 1 117 ? -8.552 -13.330 -10.815 1.00 94.94 117 ILE A O 1
ATOM 945 N N . ASP A 1 118 ? -6.670 -12.354 -10.039 1.00 94.19 118 ASP A N 1
ATOM 946 C CA . ASP A 1 118 ? -5.734 -12.705 -11.106 1.00 94.19 118 ASP A CA 1
ATOM 947 C C . ASP A 1 118 ? -4.345 -12.816 -10.459 1.00 94.19 118 ASP A C 1
ATOM 949 O O . ASP A 1 118 ? -3.885 -11.863 -9.830 1.00 94.19 118 ASP A O 1
ATOM 953 N N . ASP A 1 119 ? -3.731 -13.997 -10.531 1.00 94.06 119 ASP A N 1
ATOM 954 C CA . ASP A 1 119 ? -2.416 -14.303 -9.956 1.00 94.06 119 ASP A CA 1
ATOM 955 C C . ASP A 1 119 ? -1.297 -14.310 -11.013 1.00 94.06 119 ASP A C 1
ATOM 957 O O . ASP A 1 119 ? -0.149 -14.675 -10.724 1.00 94.06 119 ASP A O 1
ATOM 961 N N . SER A 1 120 ? -1.611 -13.903 -12.248 1.00 93.44 120 SER A N 1
ATOM 962 C CA . SER A 1 120 ? -0.631 -13.832 -13.319 1.00 93.44 120 SER A CA 1
ATOM 963 C C . SER A 1 120 ? 0.427 -12.773 -13.012 1.00 93.44 120 SER A C 1
ATOM 965 O O . SER A 1 120 ? 0.146 -11.627 -12.662 1.00 93.44 120 SER A O 1
ATOM 967 N N . ARG A 1 121 ? 1.694 -13.176 -13.137 1.00 90.81 121 ARG A N 1
ATOM 968 C CA . ARG A 1 121 ? 2.831 -12.277 -12.938 1.00 90.81 121 ARG A CA 1
ATOM 969 C C . ARG A 1 121 ? 3.295 -11.710 -14.274 1.00 90.81 121 ARG A C 1
ATOM 971 O O . ARG A 1 121 ? 3.470 -12.486 -15.221 1.00 90.81 121 ARG A O 1
ATOM 978 N N . PRO A 1 122 ? 3.561 -10.397 -14.360 1.00 94.50 122 PRO A N 1
ATOM 979 C CA . PRO A 1 122 ? 4.098 -9.818 -15.575 1.00 94.50 122 PRO A CA 1
ATOM 980 C C . PRO A 1 122 ? 5.456 -10.421 -15.943 1.00 94.50 122 PRO A C 1
ATOM 982 O O . PRO A 1 122 ? 6.365 -10.506 -15.121 1.00 94.50 122 PRO A O 1
ATOM 985 N N . SER A 1 123 ? 5.629 -10.801 -17.210 1.00 95.38 123 SER A N 1
ATOM 986 C CA . SER A 1 123 ? 6.863 -11.446 -17.686 1.00 95.38 123 SER A CA 1
ATOM 987 C C . SER A 1 123 ? 8.090 -10.531 -17.672 1.00 95.38 123 SER A C 1
ATOM 989 O O . SER A 1 123 ? 9.205 -11.005 -17.866 1.00 95.38 123 SER A O 1
ATOM 991 N N . PHE A 1 124 ? 7.884 -9.219 -17.526 1.00 95.81 124 PHE A N 1
ATOM 992 C CA . PHE A 1 124 ? 8.961 -8.236 -17.426 1.00 95.81 124 PHE A CA 1
ATOM 993 C C . PHE A 1 124 ? 9.475 -8.063 -15.994 1.00 95.81 124 PHE A C 1
ATOM 995 O O . PHE A 1 124 ? 10.481 -7.385 -15.815 1.00 95.81 124 PHE A O 1
ATOM 1002 N N . TRP A 1 125 ? 8.814 -8.643 -14.987 1.00 97.25 125 TRP A N 1
ATOM 1003 C CA . TRP A 1 125 ? 9.326 -8.609 -13.623 1.00 97.25 125 TRP A CA 1
ATOM 1004 C C . TRP A 1 125 ? 10.588 -9.445 -13.494 1.00 97.25 125 TRP A C 1
ATOM 1006 O O . TRP A 1 125 ? 10.680 -10.562 -14.009 1.00 97.25 125 TRP A O 1
ATOM 1016 N N . ILE A 1 126 ? 11.536 -8.914 -12.735 1.00 96.69 126 ILE A N 1
ATOM 1017 C CA . ILE A 1 126 ? 12.620 -9.699 -12.169 1.00 96.69 126 ILE A CA 1
ATOM 1018 C C . ILE A 1 126 ? 12.240 -10.058 -10.739 1.00 96.69 126 ILE A C 1
ATOM 1020 O O . ILE A 1 126 ? 11.729 -9.221 -10.000 1.00 96.69 126 ILE A O 1
ATOM 1024 N N . CYS A 1 127 ? 12.463 -11.313 -10.362 1.00 95.44 127 CYS A N 1
ATOM 1025 C CA . CYS A 1 127 ? 12.145 -11.809 -9.031 1.00 95.44 127 CYS A CA 1
ATOM 1026 C C . CYS A 1 127 ? 13.395 -12.368 -8.362 1.00 95.44 127 CYS A C 1
ATOM 1028 O O . CYS A 1 127 ? 14.175 -13.089 -8.990 1.00 95.44 127 CYS A O 1
ATOM 1030 N N . ARG A 1 128 ? 13.549 -12.077 -7.074 1.00 94.12 128 ARG A N 1
ATOM 1031 C CA . ARG A 1 128 ? 14.568 -12.660 -6.206 1.00 94.12 128 ARG A CA 1
ATOM 1032 C C . ARG A 1 128 ? 13.932 -13.087 -4.891 1.00 94.12 128 ARG A C 1
ATOM 1034 O O . ARG A 1 128 ? 13.034 -12.424 -4.382 1.00 94.12 128 ARG A O 1
ATOM 1041 N N . THR A 1 129 ? 14.436 -14.181 -4.345 1.00 93.44 129 THR A N 1
ATOM 1042 C CA . THR A 1 129 ? 14.110 -14.634 -2.995 1.00 93.44 129 THR A CA 1
ATOM 1043 C C . THR A 1 129 ? 15.365 -14.470 -2.158 1.00 93.44 129 THR A C 1
ATOM 1045 O O . THR A 1 129 ? 16.437 -14.905 -2.587 1.00 93.44 129 THR A O 1
ATOM 1048 N N . VAL A 1 130 ? 15.253 -13.794 -1.019 1.00 87.06 130 VAL A N 1
ATOM 1049 C CA . VAL A 1 130 ? 16.382 -13.583 -0.100 1.00 87.06 130 VAL A CA 1
ATOM 1050 C C . VAL A 1 130 ? 16.411 -14.668 0.981 1.00 87.06 130 VAL A C 1
ATOM 1052 O O . VAL A 1 130 ? 15.566 -15.569 0.992 1.00 87.06 130 VAL A O 1
ATOM 1055 N N . GLU A 1 131 ? 17.418 -14.625 1.857 1.00 76.31 131 GLU A N 1
ATOM 1056 C CA . GLU A 1 131 ? 17.440 -15.473 3.054 1.00 76.31 131 GLU A CA 1
ATOM 1057 C C . GLU A 1 131 ? 16.121 -15.287 3.829 1.00 76.31 131 GLU A C 1
ATOM 1059 O O . GLU A 1 131 ? 15.550 -14.203 3.826 1.00 76.31 131 GLU A O 1
ATOM 1064 N N . ASP A 1 132 ? 15.594 -16.377 4.390 1.00 83.69 132 ASP A N 1
ATOM 1065 C CA . ASP A 1 132 ? 14.251 -16.489 4.994 1.00 83.69 132 ASP A CA 1
ATOM 1066 C C . ASP A 1 132 ? 13.061 -16.648 4.028 1.00 83.69 132 ASP A C 1
ATOM 1068 O O . ASP A 1 132 ? 11.922 -16.785 4.468 1.00 83.69 132 ASP A O 1
ATOM 1072 N N . GLY A 1 133 ? 13.300 -16.755 2.715 1.00 89.25 133 GLY A N 1
ATOM 1073 C CA . GLY A 1 133 ? 12.249 -17.111 1.749 1.00 89.25 133 GLY A CA 1
ATOM 1074 C C . GLY A 1 133 ? 11.362 -15.943 1.311 1.00 89.25 133 GLY A C 1
ATOM 1075 O O . GLY A 1 133 ? 10.436 -16.150 0.527 1.00 89.25 133 GLY A O 1
ATOM 1076 N N . VAL A 1 134 ? 11.690 -14.735 1.763 1.00 90.56 134 VAL A N 1
ATOM 1077 C CA . VAL A 1 134 ? 10.996 -13.487 1.444 1.00 90.56 134 VAL A CA 1
ATOM 1078 C C . VAL A 1 134 ? 11.131 -13.147 -0.041 1.00 90.56 134 VAL 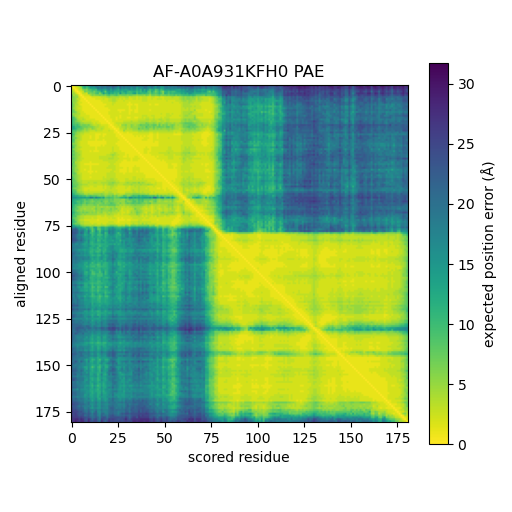A C 1
ATOM 1080 O O . VAL A 1 134 ? 12.235 -13.179 -0.606 1.00 90.56 134 VAL A O 1
ATOM 1083 N N . LEU A 1 135 ? 10.011 -12.803 -0.684 1.00 93.50 135 LEU A N 1
ATOM 1084 C CA . LEU A 1 135 ? 9.947 -12.506 -2.111 1.00 93.50 135 LEU A CA 1
ATOM 1085 C C . LEU A 1 135 ? 10.077 -11.008 -2.409 1.00 93.50 135 LEU A C 1
ATOM 1087 O O . LEU A 1 135 ? 9.402 -10.162 -1.824 1.00 93.50 135 LEU A O 1
ATOM 1091 N N . TYR A 1 136 ? 10.887 -10.709 -3.423 1.00 95.25 136 TYR A N 1
ATOM 1092 C CA . TYR A 1 136 ? 10.921 -9.423 -4.111 1.00 95.25 136 TYR A CA 1
ATOM 1093 C C . TYR A 1 136 ? 10.677 -9.659 -5.599 1.00 95.25 136 TYR A C 1
ATOM 1095 O O . TYR A 1 136 ? 11.367 -10.477 -6.210 1.00 95.25 136 TYR A O 1
ATOM 1103 N N . CYS A 1 137 ? 9.716 -8.956 -6.191 1.00 96.94 137 CYS A N 1
ATOM 1104 C CA . CYS A 1 137 ? 9.426 -9.008 -7.622 1.00 96.94 137 CYS A CA 1
ATOM 1105 C C . CYS A 1 137 ? 9.050 -7.623 -8.134 1.00 96.94 137 CYS A C 1
ATOM 1107 O O . CYS A 1 137 ? 8.087 -7.036 -7.657 1.00 96.94 137 CYS A O 1
ATOM 1109 N N . GLU A 1 138 ? 9.752 -7.112 -9.134 1.00 96.88 138 GLU A N 1
ATOM 1110 C CA . GLU A 1 138 ? 9.547 -5.739 -9.599 1.00 96.88 138 GLU A CA 1
ATOM 1111 C C . GLU A 1 138 ? 10.023 -5.552 -11.047 1.00 96.88 138 GLU A C 1
ATOM 1113 O O . GLU A 1 138 ? 10.787 -6.377 -11.565 1.00 96.88 138 GLU A O 1
ATOM 1118 N N . PRO A 1 139 ? 9.592 -4.483 -11.739 1.00 96.94 139 PRO A N 1
ATOM 1119 C CA . PRO A 1 139 ? 10.237 -4.036 -12.966 1.00 96.94 139 PRO A CA 1
ATOM 1120 C C . PRO A 1 139 ? 11.742 -3.815 -12.757 1.00 96.94 139 PRO A C 1
ATOM 1122 O O . PRO A 1 139 ? 12.148 -3.254 -11.736 1.00 96.94 139 PRO A O 1
ATOM 1125 N N . PRO A 1 140 ? 12.594 -4.186 -13.727 1.00 96.19 140 PRO A N 1
ATOM 1126 C CA . PRO A 1 140 ? 14.039 -4.026 -13.599 1.00 96.19 140 PRO A CA 1
ATOM 1127 C C . PRO A 1 140 ? 14.462 -2.561 -13.423 1.00 96.19 140 PRO A C 1
ATOM 1129 O O . PRO A 1 140 ? 15.486 -2.291 -12.801 1.00 96.19 140 PRO A O 1
ATOM 1132 N N . GLU A 1 141 ? 13.680 -1.607 -13.934 1.00 95.75 141 GLU A N 1
ATOM 1133 C CA . GLU A 1 141 ? 13.903 -0.172 -13.747 1.00 95.75 141 GLU A CA 1
ATOM 1134 C C . GLU A 1 141 ? 13.746 0.279 -12.282 1.00 95.75 141 GLU A C 1
ATOM 1136 O O . GLU A 1 141 ? 14.314 1.307 -11.893 1.00 95.75 141 GLU A O 1
ATOM 1141 N N . TRP A 1 142 ? 12.985 -0.473 -11.477 1.00 96.81 142 TRP A N 1
ATOM 1142 C CA . TRP A 1 142 ? 12.673 -0.153 -10.081 1.00 96.81 142 TRP A CA 1
ATOM 1143 C C . TRP A 1 142 ? 13.595 -0.855 -9.083 1.00 96.81 142 TRP A C 1
ATOM 1145 O O . TRP A 1 142 ? 13.837 -0.304 -8.015 1.00 96.81 142 TRP A O 1
ATOM 1155 N N . ALA A 1 143 ? 14.246 -1.948 -9.494 1.00 93.62 143 ALA A N 1
ATOM 1156 C CA . ALA A 1 143 ? 15.186 -2.740 -8.693 1.00 93.62 143 ALA A CA 1
ATOM 1157 C C . ALA A 1 143 ? 16.538 -2.063 -8.373 1.00 93.62 143 ALA A C 1
ATOM 1159 O O . ALA A 1 143 ? 17.552 -2.736 -8.166 1.00 93.62 143 ALA A O 1
ATOM 1160 N N . ARG A 1 144 ? 16.579 -0.728 -8.369 1.00 90.62 144 ARG A N 1
ATOM 1161 C CA . ARG A 1 144 ? 17.746 0.087 -8.012 1.00 90.62 144 ARG A CA 1
ATOM 1162 C C . ARG A 1 144 ? 17.635 0.569 -6.572 1.00 90.62 144 ARG A C 1
ATOM 1164 O O . ARG A 1 144 ? 16.539 0.832 -6.085 1.00 90.62 144 ARG A O 1
ATOM 1171 N N . ASP A 1 145 ? 18.783 0.790 -5.943 1.00 88.38 145 ASP A N 1
ATOM 1172 C CA . ASP A 1 145 ? 18.845 1.218 -4.547 1.00 88.38 145 ASP A CA 1
ATOM 1173 C C . ASP A 1 145 ? 18.016 2.483 -4.286 1.00 88.38 145 ASP A C 1
ATOM 1175 O O . ASP A 1 145 ? 18.206 3.547 -4.910 1.00 88.38 145 ASP A O 1
ATOM 1179 N N . CYS A 1 146 ? 17.125 2.340 -3.310 1.00 89.19 146 CYS A N 1
ATOM 1180 C CA . CYS A 1 146 ? 16.240 3.369 -2.795 1.00 89.19 146 CYS A CA 1
ATOM 1181 C C . CYS A 1 146 ? 15.319 4.004 -3.859 1.00 89.19 146 CYS A C 1
ATOM 1183 O O . CYS A 1 146 ? 15.178 5.230 -3.890 1.00 89.19 146 CYS A O 1
ATOM 1185 N N . PHE A 1 147 ? 14.786 3.232 -4.823 1.00 96.50 147 PHE A N 1
ATOM 1186 C CA . PHE A 1 147 ? 13.920 3.795 -5.873 1.00 96.50 147 PHE A CA 1
ATOM 1187 C C . PHE A 1 147 ? 12.704 4.503 -5.270 1.00 96.50 147 PHE A C 1
ATOM 1189 O O . PHE A 1 147 ? 12.444 5.655 -5.617 1.00 96.50 147 PHE A O 1
ATOM 1196 N N . PHE A 1 148 ? 11.956 3.827 -4.397 1.00 94.94 148 PHE A N 1
ATOM 1197 C CA . PHE A 1 148 ? 10.690 4.348 -3.885 1.00 94.94 148 PHE A CA 1
ATOM 1198 C C . PHE A 1 148 ? 10.892 5.407 -2.804 1.00 94.94 148 PHE A C 1
ATOM 1200 O O . PHE A 1 148 ? 10.177 6.398 -2.798 1.00 94.94 148 PHE A O 1
ATOM 1207 N N . GLU A 1 149 ? 11.949 5.309 -2.007 1.00 92.31 149 GLU A N 1
ATOM 1208 C CA . GLU A 1 149 ? 12.362 6.354 -1.073 1.00 92.31 149 GLU A CA 1
ATOM 1209 C C . GLU A 1 149 ? 12.664 7.646 -1.834 1.00 92.31 149 GLU A C 1
ATOM 1211 O O . GLU A 1 149 ? 12.120 8.695 -1.514 1.00 92.31 149 GLU A O 1
ATOM 1216 N N . LYS A 1 150 ? 13.416 7.573 -2.942 1.00 93.94 150 LYS A N 1
ATOM 1217 C CA . LYS A 1 150 ? 13.654 8.746 -3.802 1.00 93.94 150 LYS A CA 1
ATOM 1218 C C . LYS A 1 150 ? 12.377 9.256 -4.475 1.00 93.94 150 LYS A C 1
ATOM 1220 O O . LYS A 1 150 ? 12.260 10.456 -4.731 1.00 93.94 150 LYS A O 1
ATOM 1225 N N . TYR A 1 151 ? 11.438 8.369 -4.808 1.00 96.19 151 TYR A N 1
ATOM 1226 C CA . TYR A 1 151 ? 10.127 8.764 -5.327 1.00 96.19 151 TYR A CA 1
ATOM 1227 C C . TYR A 1 151 ? 9.352 9.580 -4.277 1.00 96.19 151 TYR A C 1
ATOM 1229 O O . TYR A 1 151 ? 8.837 10.662 -4.588 1.00 96.19 151 TYR A O 1
ATOM 1237 N N . HIS A 1 152 ? 9.307 9.095 -3.035 1.00 88.62 152 HIS A N 1
ATOM 1238 C CA . HIS A 1 152 ? 8.616 9.730 -1.912 1.00 88.62 152 HIS A CA 1
ATOM 1239 C C . HIS A 1 152 ? 9.306 11.025 -1.464 1.00 88.62 152 HIS A C 1
ATOM 1241 O O . HIS A 1 152 ? 8.616 12.025 -1.272 1.00 88.62 152 HIS A O 1
ATOM 1247 N N . ASP A 1 153 ? 10.640 11.076 -1.497 1.00 91.25 153 ASP A N 1
ATOM 1248 C CA . ASP A 1 153 ? 11.460 12.281 -1.277 1.00 91.25 153 ASP A CA 1
ATOM 1249 C C . ASP A 1 153 ? 11.260 13.369 -2.349 1.00 91.25 153 ASP A C 1
ATOM 1251 O O . ASP A 1 153 ? 11.745 14.494 -2.218 1.00 91.25 153 ASP A O 1
ATOM 1255 N N . GLY A 1 154 ? 10.556 13.059 -3.441 1.00 92.12 154 GLY A N 1
ATOM 1256 C CA . GLY A 1 154 ? 10.226 14.041 -4.469 1.00 92.12 154 GLY A CA 1
ATOM 1257 C C . GLY A 1 154 ? 11.290 14.235 -5.540 1.00 92.12 154 GLY A C 1
ATOM 1258 O O . GLY A 1 154 ? 11.267 15.251 -6.235 1.00 92.12 154 GLY A O 1
ATOM 1259 N N . VAL A 1 155 ? 12.199 13.273 -5.726 1.00 96.44 155 VAL A N 1
ATOM 1260 C CA . VAL A 1 155 ? 13.201 13.343 -6.795 1.00 96.44 155 VAL A CA 1
ATOM 1261 C C . VAL A 1 155 ? 12.504 13.259 -8.159 1.00 96.44 155 VAL A C 1
ATOM 1263 O O . VAL A 1 155 ? 12.037 12.198 -8.575 1.00 96.44 155 VAL A O 1
ATOM 1266 N N . GLU A 1 156 ? 12.457 14.385 -8.874 1.00 97.50 156 GLU A N 1
ATOM 1267 C CA . GLU A 1 156 ? 11.691 14.566 -10.119 1.00 97.50 156 GLU A CA 1
ATOM 1268 C C . GLU A 1 156 ? 11.988 13.487 -11.170 1.00 97.50 156 GLU A C 1
ATOM 1270 O O . GLU A 1 156 ? 11.077 12.827 -11.659 1.00 97.50 156 GLU A O 1
ATOM 1275 N N . SER A 1 157 ? 13.267 13.204 -11.435 1.00 97.00 157 SER A N 1
ATOM 1276 C CA . SER A 1 157 ? 13.669 12.188 -12.419 1.00 97.00 157 SER A CA 1
ATOM 1277 C C . SER A 1 157 ? 13.225 10.766 -12.059 1.00 97.00 157 SER A C 1
ATOM 1279 O O . SER A 1 157 ? 13.048 9.926 -12.943 1.00 97.00 157 SER A O 1
ATOM 1281 N N . VAL A 1 158 ? 13.037 10.473 -10.769 1.00 97.38 158 VAL A N 1
ATOM 1282 C CA . VAL A 1 158 ? 12.515 9.187 -10.297 1.00 97.38 158 VAL A CA 1
ATOM 1283 C C . VAL A 1 158 ? 11.002 9.130 -10.476 1.00 97.38 158 VAL A C 1
ATOM 1285 O O . VAL A 1 158 ? 10.502 8.126 -10.983 1.00 97.38 158 VAL A O 1
ATOM 1288 N N . ARG A 1 159 ? 10.285 10.210 -10.141 1.00 97.50 159 ARG A N 1
ATOM 1289 C CA . ARG A 1 159 ? 8.835 10.321 -10.365 1.00 97.50 159 ARG A CA 1
ATOM 1290 C C . ARG A 1 159 ? 8.482 10.233 -11.848 1.00 97.50 159 ARG A C 1
ATOM 1292 O O . ARG A 1 159 ? 7.594 9.469 -12.216 1.00 97.50 159 ARG A O 1
ATOM 1299 N N . ASP A 1 160 ? 9.221 10.928 -12.705 1.00 97.69 160 ASP A N 1
ATOM 1300 C CA . ASP A 1 160 ? 9.037 10.867 -14.157 1.00 97.69 160 ASP A CA 1
ATOM 1301 C C . ASP A 1 160 ? 9.248 9.453 -14.702 1.00 97.69 160 ASP A C 1
ATOM 1303 O O . ASP A 1 160 ? 8.466 8.968 -15.526 1.00 97.69 160 ASP A O 1
ATOM 1307 N N . GLN A 1 161 ? 10.293 8.770 -14.224 1.00 97.75 161 GLN A N 1
ATOM 1308 C CA . GLN A 1 161 ? 10.569 7.390 -14.608 1.00 97.75 161 GLN A CA 1
ATOM 1309 C C . GLN A 1 161 ? 9.442 6.455 -14.151 1.00 97.75 161 GLN A C 1
ATOM 1311 O O . GLN A 1 161 ? 8.946 5.679 -14.966 1.00 97.75 161 GLN A O 1
ATOM 1316 N N . PHE A 1 162 ? 8.977 6.585 -12.903 1.00 97.38 162 PHE A N 1
ATOM 1317 C CA . PHE A 1 162 ? 7.848 5.814 -12.381 1.00 97.38 162 PHE A CA 1
ATOM 1318 C C . PHE A 1 162 ? 6.608 5.960 -13.269 1.00 97.38 162 PHE A C 1
ATOM 1320 O O . PHE A 1 162 ? 6.070 4.963 -13.745 1.00 97.38 162 PHE A O 1
ATOM 1327 N N . TRP A 1 163 ? 6.187 7.191 -13.568 1.00 96.00 163 TRP A N 1
ATOM 1328 C CA . TRP A 1 163 ? 4.988 7.431 -14.375 1.00 96.00 163 TRP A CA 1
ATOM 1329 C C . TRP A 1 163 ? 5.135 6.960 -15.825 1.00 96.00 163 TRP A C 1
ATOM 1331 O O . TRP A 1 163 ? 4.175 6.465 -16.427 1.00 96.00 163 TRP A O 1
ATOM 1341 N N . LYS A 1 164 ? 6.339 7.071 -16.395 1.00 96.50 164 LYS A N 1
ATOM 1342 C CA . LYS A 1 164 ? 6.653 6.537 -17.724 1.00 96.50 164 LYS A CA 1
ATOM 1343 C C . LYS A 1 164 ? 6.544 5.012 -17.760 1.00 96.50 164 LYS A C 1
ATOM 1345 O O . LYS A 1 164 ? 5.952 4.476 -18.701 1.00 96.50 164 LYS A O 1
ATOM 1350 N N . ASP A 1 165 ? 7.082 4.330 -16.754 1.00 96.31 165 ASP A N 1
ATOM 1351 C CA . ASP A 1 165 ? 7.028 2.872 -16.654 1.00 96.31 165 ASP A CA 1
ATOM 1352 C C . ASP A 1 165 ? 5.610 2.392 -16.369 1.00 96.31 165 ASP A C 1
ATOM 1354 O O . ASP A 1 165 ? 5.137 1.478 -17.043 1.00 96.31 165 ASP A O 1
ATOM 1358 N N . LEU A 1 166 ? 4.891 3.072 -15.471 1.00 95.81 166 LEU A N 1
ATOM 1359 C CA . LEU A 1 166 ? 3.495 2.785 -15.160 1.00 95.81 166 LEU A CA 1
ATOM 1360 C C . LEU A 1 166 ? 2.639 2.787 -16.432 1.00 95.81 166 LEU A C 1
ATOM 1362 O O . LEU A 1 166 ? 1.946 1.816 -16.731 1.00 95.81 166 LEU A O 1
ATOM 1366 N N . ARG A 1 167 ? 2.753 3.846 -17.242 1.00 94.38 167 ARG A N 1
ATOM 1367 C CA . ARG A 1 167 ? 2.035 3.967 -18.518 1.00 94.38 167 ARG A CA 1
ATOM 1368 C C . ARG A 1 167 ? 2.406 2.873 -19.523 1.00 94.38 167 ARG A C 1
ATOM 1370 O O . ARG A 1 167 ? 1.561 2.465 -20.317 1.00 94.38 167 ARG A O 1
ATOM 1377 N N . LYS A 1 168 ? 3.670 2.449 -19.544 1.00 94.38 168 LYS A N 1
ATOM 1378 C CA . LYS A 1 168 ? 4.190 1.448 -20.487 1.00 94.38 168 LYS A CA 1
ATOM 1379 C C . LYS A 1 168 ? 3.774 0.027 -20.107 1.00 94.38 168 LYS A C 1
ATOM 1381 O O . LYS A 1 168 ? 3.496 -0.771 -20.999 1.00 94.38 168 LYS A O 1
ATOM 1386 N N . HIS A 1 169 ? 3.767 -0.280 -18.814 1.00 94.12 169 HIS A N 1
ATOM 1387 C CA . HIS A 1 169 ? 3.713 -1.647 -18.304 1.00 94.12 169 HIS A CA 1
ATOM 1388 C C . HIS A 1 169 ? 2.385 -2.026 -17.641 1.00 94.12 169 HIS A C 1
ATOM 1390 O O . HIS A 1 169 ? 2.043 -3.205 -17.653 1.00 94.12 169 HIS A O 1
ATOM 1396 N N . TYR A 1 170 ? 1.616 -1.051 -17.149 1.00 93.06 170 TYR A N 1
ATOM 1397 C CA . TYR A 1 170 ? 0.400 -1.272 -16.355 1.00 93.06 170 TYR A CA 1
ATOM 1398 C C . TYR A 1 170 ? -0.795 -0.521 -16.970 1.00 93.06 170 TYR A C 1
ATOM 1400 O O . TYR A 1 170 ? -1.286 0.475 -16.424 1.00 93.06 170 TYR A O 1
ATOM 1408 N N . PRO A 1 171 ? -1.262 -0.933 -18.166 1.00 86.00 171 PRO A N 1
ATOM 1409 C CA . PRO A 1 171 ? -2.281 -0.204 -18.912 1.00 86.00 171 PRO A CA 1
ATOM 1410 C C . PRO A 1 171 ? -3.649 -0.203 -18.223 1.00 86.00 171 PRO A C 1
ATOM 1412 O O . PRO A 1 171 ? -4.414 0.735 -18.446 1.00 86.00 171 PRO A O 1
ATOM 1415 N N . PHE A 1 172 ? -3.971 -1.206 -17.395 1.00 85.69 172 PHE A N 1
ATOM 1416 C CA . PHE A 1 172 ? -5.208 -1.214 -16.611 1.00 85.69 172 PHE A CA 1
ATOM 1417 C C . PHE A 1 172 ? -5.183 -0.083 -15.581 1.00 85.69 172 PHE A C 1
ATOM 1419 O O . PHE A 1 172 ? -6.028 0.815 -15.637 1.00 85.69 172 PHE A O 1
ATOM 1426 N N . THR A 1 173 ? -4.150 -0.062 -14.735 1.00 85.94 173 THR A N 1
ATOM 1427 C CA . THR A 1 173 ? -3.903 1.013 -13.766 1.00 85.94 173 THR A CA 1
ATOM 1428 C C . THR A 1 173 ? -3.872 2.377 -14.447 1.00 85.94 173 THR A C 1
ATOM 1430 O O . THR A 1 173 ? -4.571 3.301 -14.030 1.00 85.94 173 THR A O 1
ATOM 1433 N N . TRP A 1 174 ? -3.141 2.525 -15.552 1.00 87.12 174 TRP A N 1
ATOM 1434 C CA . TRP A 1 174 ? -3.093 3.792 -16.282 1.00 87.12 174 TRP A CA 1
ATOM 1435 C C . TRP A 1 174 ? -4.463 4.228 -16.833 1.00 87.12 174 TRP A C 1
ATOM 1437 O O . TRP A 1 174 ? -4.816 5.405 -16.766 1.00 87.12 174 TRP A O 1
ATOM 1447 N N . SER A 1 175 ? -5.260 3.296 -17.360 1.00 83.44 175 SER A N 1
ATOM 1448 C CA . SER A 1 175 ? -6.556 3.610 -17.978 1.00 83.44 175 SER A CA 1
ATOM 1449 C C . SER A 1 175 ? -7.608 4.068 -16.971 1.00 83.44 175 SER A C 1
ATOM 1451 O O . SER A 1 175 ? -8.414 4.937 -17.302 1.00 83.44 175 SER A O 1
ATOM 1453 N N . GLU A 1 176 ? -7.607 3.535 -15.747 1.00 81.81 176 GLU A N 1
ATOM 1454 C CA . GLU A 1 176 ? -8.535 3.968 -14.691 1.00 81.81 176 GLU A CA 1
ATOM 1455 C C . GLU A 1 176 ? -8.394 5.465 -14.371 1.00 81.81 176 GLU A C 1
ATOM 1457 O O . GLU A 1 176 ? -9.388 6.138 -14.104 1.00 81.81 176 GLU A O 1
ATOM 1462 N N . ARG A 1 177 ? -7.188 6.025 -14.516 1.00 76.75 177 ARG A N 1
ATOM 1463 C CA . ARG A 1 177 ? -6.908 7.455 -14.286 1.00 76.75 177 ARG A CA 1
ATOM 1464 C C . ARG A 1 177 ? -7.454 8.369 -15.374 1.00 76.75 177 ARG A C 1
ATOM 1466 O O . ARG A 1 177 ? -7.747 9.531 -15.113 1.00 76.75 177 ARG A O 1
ATOM 1473 N N . LEU A 1 178 ? -7.616 7.862 -16.596 1.00 69.50 178 LEU A N 1
ATOM 1474 C CA . LEU A 1 178 ? -8.211 8.633 -17.692 1.00 69.50 178 LEU A CA 1
ATOM 1475 C C . LEU A 1 178 ? -9.733 8.757 -17.561 1.00 69.50 178 LEU A C 1
ATOM 1477 O O . LEU A 1 178 ? -10.307 9.661 -18.153 1.00 69.50 178 LEU A O 1
ATOM 1481 N N . LYS A 1 179 ? -10.384 7.864 -16.806 1.00 63.03 179 LYS A N 1
ATOM 1482 C CA . LYS A 1 179 ? -11.842 7.872 -16.600 1.00 63.03 179 LYS A CA 1
ATOM 1483 C C . LYS A 1 179 ? -12.298 8.813 -15.481 1.00 63.03 179 LYS A C 1
ATOM 1485 O O . LYS A 1 179 ? -13.490 9.071 -15.369 1.00 63.03 179 LYS A O 1
ATOM 1490 N N . GLN A 1 180 ? -11.370 9.274 -14.644 1.00 55.00 180 GLN A N 1
ATOM 1491 C CA . GLN A 1 180 ? -11.642 10.106 -13.465 1.00 55.00 180 GLN A CA 1
ATOM 1492 C C . GLN A 1 180 ? -11.356 11.604 -13.705 1.00 55.00 180 GLN A C 1
ATOM 1494 O O . GLN A 1 180 ? -11.429 12.397 -12.770 1.00 55.00 180 GLN A O 1
ATOM 1499 N N . ARG A 1 181 ? -11.031 11.991 -14.947 1.00 46.78 181 ARG A N 1
ATOM 1500 C CA . ARG A 1 181 ? -10.830 13.376 -15.405 1.00 46.78 181 ARG A CA 1
ATOM 1501 C C . ARG A 1 181 ? -11.949 13.789 -16.350 1.00 46.78 181 ARG A C 1
ATOM 1503 O O . ARG A 1 181 ? -12.302 14.987 -16.323 1.00 46.78 181 ARG A O 1
#